Protein AF-A0A9E4BLA2-F1 (afdb_monomer_lite)

pLDDT: mean 91.63, std 10.59, range [33.78, 98.0]

Foldseek 3Di:
DPPDPPPLAAAAQLLLLQFVLQLDPVSQVVLCVLLVHDDDDPPNGAAPVNRVVSLVVLCVPPNDVSSNSSRVSSNVNSNVSSVPPPDDADLQAPVPDDAPDQDDDKDLVSLQCRLVSRVVRLVPDDPLVDPHCNSVNSCAVSVRDDHSLVSSLANFWNRWAQAPVRDITTRGDHVSRPGDPVSVRRVVVRVVVVVVVVD

Sequence (199 aa):
GLIAREKVHPMHDALFGLAYMSMTDEGLQEIASIVGDEVERKGLFVDKHQLMGWMADAMARDGAKAALDLSARLWDRGFDAARKTGASMNAFIGSSLDWPDPPEGDDPDVWRDYPDEVSAVLAQFRGYDDDDLGIPALLVECGARANWQQVRLYVAPQGVTRNDQGGFTPLKHGFREGLTPEELFARAIGARWGLANAL

Structure (mmCIF, N/CA/C/O backbone):
data_AF-A0A9E4BLA2-F1
#
_entry.id   AF-A0A9E4BLA2-F1
#
loop_
_atom_site.group_PDB
_atom_site.id
_atom_site.type_symbol
_atom_site.label_atom_id
_atom_site.label_alt_id
_atom_site.label_comp_id
_atom_site.label_asym_id
_atom_site.label_entity_id
_atom_site.label_seq_id
_atom_site.pdbx_PDB_ins_code
_atom_site.Cartn_x
_atom_site.Cartn_y
_atom_site.Cartn_z
_atom_site.occupancy
_atom_site.B_iso_or_equiv
_atom_site.auth_seq_id
_atom_site.auth_comp_id
_atom_site.auth_asym_id
_atom_site.auth_atom_id
_atom_site.pdbx_PDB_model_num
ATOM 1 N N . GLY A 1 1 ? -30.100 10.342 -6.548 1.00 35.53 1 GLY A N 1
ATOM 2 C CA . GLY A 1 1 ? -29.302 10.958 -5.475 1.00 35.53 1 GLY A CA 1
ATOM 3 C C . GLY A 1 1 ? -28.183 10.012 -5.129 1.00 35.53 1 GLY A C 1
ATOM 4 O O . GLY A 1 1 ? -28.440 9.015 -4.478 1.00 35.53 1 GLY A O 1
ATOM 5 N N . LEU A 1 2 ? -26.994 10.253 -5.677 1.00 36.09 2 LEU A N 1
ATOM 6 C CA . LEU A 1 2 ? -25.842 9.349 -5.579 1.00 36.09 2 LEU A CA 1
ATOM 7 C C . LEU A 1 2 ? -24.548 10.167 -5.440 1.00 36.09 2 LEU A C 1
ATOM 9 O O . LEU A 1 2 ? -23.521 9.849 -6.026 1.00 36.09 2 LEU A O 1
ATOM 13 N N . ILE A 1 3 ? -24.638 11.290 -4.730 1.00 33.78 3 ILE A N 1
ATOM 14 C CA . ILE A 1 3 ? -23.521 12.199 -4.491 1.00 33.78 3 ILE A CA 1
ATOM 15 C C . ILE A 1 3 ? -23.132 11.981 -3.028 1.00 33.78 3 ILE A C 1
ATOM 17 O O . ILE A 1 3 ? -23.950 12.208 -2.144 1.00 33.78 3 ILE A O 1
ATOM 21 N N . ALA A 1 4 ? -21.914 11.471 -2.826 1.00 39.28 4 ALA A N 1
ATOM 22 C CA . ALA A 1 4 ? -21.255 11.199 -1.547 1.00 39.28 4 ALA A CA 1
ATOM 23 C C . ALA A 1 4 ? -21.838 10.056 -0.682 1.00 39.28 4 ALA A C 1
ATOM 25 O O . ALA A 1 4 ? -22.373 10.269 0.401 1.00 39.28 4 ALA A O 1
ATOM 26 N N . ARG A 1 5 ? -21.557 8.798 -1.062 1.00 41.75 5 ARG A N 1
ATOM 27 C CA . ARG A 1 5 ? -21.058 7.850 -0.046 1.00 41.75 5 ARG A CA 1
ATOM 28 C C . ARG A 1 5 ? -19.665 8.346 0.346 1.00 41.75 5 ARG A C 1
ATOM 30 O O . ARG A 1 5 ? -18.666 7.868 -0.187 1.00 41.75 5 ARG A O 1
ATOM 37 N N . GLU A 1 6 ? -19.607 9.399 1.158 1.00 48.94 6 GLU A N 1
ATOM 38 C CA . GLU A 1 6 ? -18.364 9.801 1.809 1.00 48.94 6 GLU A CA 1
ATOM 39 C C . GLU A 1 6 ? -17.795 8.558 2.490 1.00 48.94 6 GLU A C 1
ATOM 41 O O . GLU A 1 6 ? -18.526 7.779 3.103 1.00 48.94 6 GLU A O 1
ATOM 46 N N . LYS A 1 7 ? -16.506 8.296 2.283 1.00 58.06 7 LYS A N 1
ATOM 47 C CA . LYS A 1 7 ? -15.830 7.157 2.899 1.00 58.06 7 LYS A CA 1
ATOM 48 C C . LYS A 1 7 ? -15.704 7.469 4.386 1.00 58.06 7 LYS A C 1
ATOM 50 O O . LYS A 1 7 ? -14.704 8.022 4.815 1.00 58.06 7 LYS A O 1
ATOM 55 N N . VAL A 1 8 ? -16.737 7.144 5.159 1.00 72.50 8 VAL A N 1
ATOM 56 C CA . VAL A 1 8 ? -16.797 7.372 6.611 1.00 72.50 8 VAL A CA 1
ATOM 57 C C . VAL A 1 8 ? -15.959 6.339 7.370 1.00 72.50 8 VAL A C 1
ATOM 59 O O . VAL A 1 8 ? -16.277 5.981 8.492 1.00 72.50 8 VAL A O 1
ATOM 62 N N . HIS A 1 9 ? -14.915 5.782 6.770 1.00 81.25 9 HIS A N 1
ATOM 63 C CA . HIS A 1 9 ? -14.048 4.809 7.422 1.00 81.25 9 HIS A CA 1
ATOM 64 C C . HIS A 1 9 ? -12.618 5.358 7.448 1.00 81.25 9 HIS A C 1
ATOM 66 O O . HIS A 1 9 ? -12.258 6.103 6.533 1.00 81.25 9 HIS A O 1
ATOM 72 N N . PRO A 1 10 ? -11.791 4.987 8.441 1.00 89.88 10 PRO A N 1
ATOM 73 C CA . PRO A 1 10 ? -10.373 5.324 8.442 1.00 89.88 10 PRO A CA 1
ATOM 74 C C . PRO A 1 10 ? -9.682 4.999 7.113 1.00 89.88 10 PRO A C 1
ATOM 76 O O . PRO A 1 10 ? -9.920 3.958 6.493 1.00 89.88 10 PRO A O 1
ATOM 79 N N . MET A 1 11 ? -8.852 5.933 6.658 1.00 91.88 11 MET A N 1
ATOM 80 C CA . MET A 1 11 ? -8.149 5.900 5.375 1.00 91.88 11 MET A CA 1
ATOM 81 C C . MET A 1 11 ? -6.678 6.262 5.580 1.00 91.88 11 MET A C 1
ATOM 83 O O . MET A 1 11 ? -6.324 6.889 6.579 1.00 91.88 11 MET A O 1
ATOM 87 N N . HIS A 1 12 ? -5.841 5.923 4.596 1.00 94.06 12 HIS A N 1
ATOM 88 C CA . HIS A 1 12 ? -4.431 6.325 4.548 1.00 94.06 12 HIS A CA 1
ATOM 89 C C . HIS A 1 12 ? -3.700 5.984 5.855 1.00 94.06 12 HIS A C 1
ATOM 91 O O . HIS A 1 12 ? -3.780 4.842 6.298 1.00 94.06 12 HIS A O 1
ATOM 97 N N . ASP A 1 13 ? -3.029 6.952 6.476 1.00 95.50 13 ASP A N 1
ATOM 98 C CA . ASP A 1 13 ? -2.213 6.768 7.676 1.00 95.50 13 ASP A CA 1
ATOM 99 C C . ASP A 1 13 ? -2.998 6.143 8.833 1.00 95.50 13 ASP A C 1
ATOM 101 O O . ASP A 1 13 ? -2.463 5.298 9.542 1.00 95.50 13 ASP A O 1
ATOM 105 N N . ALA A 1 14 ? -4.278 6.489 9.006 1.00 97.00 14 ALA A N 1
ATOM 106 C CA . ALA A 1 14 ? -5.088 5.893 10.063 1.00 97.00 14 ALA A CA 1
ATOM 107 C C . ALA A 1 14 ? -5.318 4.393 9.822 1.00 97.00 14 ALA A C 1
ATOM 109 O O . ALA A 1 14 ? -5.141 3.584 10.729 1.00 97.00 14 ALA A O 1
ATOM 110 N N . LEU A 1 15 ? -5.649 4.009 8.586 1.00 97.56 15 LEU A N 1
ATOM 111 C CA . LEU A 1 15 ? -5.784 2.601 8.208 1.00 97.56 15 LEU A CA 1
ATOM 112 C C . LEU A 1 15 ? -4.441 1.863 8.302 1.00 97.56 15 LEU A C 1
ATOM 114 O O . LEU A 1 15 ? -4.395 0.765 8.845 1.00 97.56 15 LEU A O 1
ATOM 118 N N . PHE A 1 16 ? -3.351 2.480 7.845 1.00 97.75 16 PHE A N 1
ATOM 119 C CA . PHE A 1 16 ? -2.005 1.926 7.979 1.00 97.75 16 PHE A CA 1
ATOM 120 C C . PHE A 1 16 ? -1.641 1.667 9.445 1.00 97.75 16 PHE A C 1
ATOM 122 O O . PHE A 1 16 ? -1.182 0.580 9.775 1.00 97.75 16 PHE A O 1
ATOM 129 N N . GLY A 1 17 ? -1.879 2.629 10.338 1.00 97.81 17 GLY A N 1
ATOM 130 C CA . GLY A 1 17 ? -1.564 2.467 11.754 1.00 97.81 17 GLY A CA 1
ATOM 131 C C . GLY A 1 17 ? -2.393 1.376 12.429 1.00 97.81 17 GLY A C 1
ATOM 132 O O . GLY A 1 17 ? -1.844 0.624 13.232 1.00 97.81 17 GLY A O 1
ATOM 133 N N . LEU A 1 18 ? -3.678 1.244 12.069 1.00 98.00 18 LEU A N 1
ATOM 134 C CA . LEU A 1 18 ? -4.529 0.134 12.519 1.00 98.00 18 LEU A CA 1
ATOM 135 C C . LEU A 1 18 ? -4.007 -1.213 12.006 1.00 98.00 18 LEU A C 1
ATOM 137 O O . LEU A 1 18 ? -3.887 -2.155 12.786 1.00 98.00 18 LEU A O 1
ATOM 141 N N . ALA A 1 19 ? -3.648 -1.298 10.723 1.00 97.44 19 ALA A N 1
ATOM 142 C CA . ALA A 1 19 ? -3.080 -2.508 10.141 1.00 97.44 19 ALA A CA 1
ATOM 143 C C . ALA A 1 19 ? -1.769 -2.888 10.845 1.00 97.44 19 ALA A C 1
ATOM 145 O O . ALA A 1 19 ? -1.635 -4.009 11.329 1.00 97.44 19 ALA A O 1
ATOM 146 N N . TYR A 1 20 ? -0.856 -1.928 11.007 1.00 96.94 20 TYR A N 1
ATOM 147 C CA . TYR A 1 20 ? 0.441 -2.134 11.644 1.00 96.94 20 TYR A CA 1
ATOM 148 C C . TYR A 1 20 ? 0.306 -2.643 13.083 1.00 96.94 20 TYR A C 1
ATOM 150 O O . TYR A 1 20 ? 0.907 -3.650 13.443 1.00 96.94 20 TYR A O 1
ATOM 158 N N . MET A 1 21 ? -0.519 -1.993 13.914 1.00 96.50 21 MET A N 1
ATOM 159 C CA . MET A 1 21 ? -0.700 -2.446 15.298 1.00 96.50 21 MET A CA 1
ATOM 160 C C . MET A 1 21 ? -1.408 -3.804 15.379 1.00 96.50 21 MET A C 1
ATOM 162 O O . MET A 1 21 ? -1.095 -4.599 16.255 1.00 96.50 21 MET A O 1
ATOM 166 N N . SER A 1 22 ? -2.321 -4.108 14.451 1.00 97.25 22 SER A N 1
ATOM 167 C CA . SER A 1 22 ? -3.047 -5.385 14.433 1.00 97.25 22 SER A CA 1
ATOM 168 C C . SER A 1 22 ? -2.196 -6.605 14.055 1.00 97.25 22 SER A C 1
ATOM 170 O O . SER A 1 22 ? -2.690 -7.733 14.107 1.00 97.25 22 SER A O 1
ATOM 172 N N . MET A 1 23 ? -0.929 -6.398 13.675 1.00 95.31 23 MET A N 1
ATOM 173 C CA . MET A 1 23 ? 0.020 -7.493 13.470 1.00 95.31 23 MET A CA 1
ATOM 174 C C . MET A 1 23 ? 0.371 -8.196 14.790 1.00 95.31 23 MET A C 1
ATOM 176 O O . MET A 1 23 ? 0.731 -9.372 14.769 1.00 95.31 23 MET A O 1
ATOM 180 N N . THR A 1 24 ? 0.207 -7.524 15.938 1.00 95.25 24 THR A N 1
ATOM 181 C CA . THR A 1 24 ? 0.351 -8.137 17.268 1.00 95.25 24 THR A CA 1
ATOM 182 C C . THR A 1 24 ? -1.007 -8.395 17.916 1.00 95.25 24 THR A C 1
ATOM 184 O O . THR A 1 24 ? -1.997 -7.716 17.625 1.00 95.25 24 THR A O 1
ATOM 187 N N . ASP A 1 25 ? -1.058 -9.376 18.815 1.00 95.88 25 ASP A N 1
ATOM 188 C CA . ASP A 1 25 ? -2.291 -9.742 19.517 1.00 95.88 25 ASP A CA 1
ATOM 189 C C . ASP A 1 25 ? -2.762 -8.612 20.441 1.00 95.88 25 ASP A C 1
ATOM 191 O O . ASP A 1 25 ? -3.958 -8.337 20.528 1.00 95.88 25 ASP A O 1
ATOM 195 N N . GLU A 1 26 ? -1.831 -7.889 21.069 1.00 96.81 26 GLU A N 1
ATOM 196 C CA . GLU A 1 26 ? -2.140 -6.745 21.927 1.00 96.81 26 GLU A CA 1
ATOM 197 C C . GLU A 1 26 ? -2.782 -5.605 21.132 1.00 96.81 26 GLU A C 1
ATOM 199 O O . GLU A 1 26 ? -3.785 -5.031 21.562 1.00 96.81 26 GLU A O 1
ATOM 204 N N . GLY A 1 27 ? -2.237 -5.281 19.953 1.00 97.06 27 GLY A N 1
ATOM 205 C CA . GLY A 1 27 ? -2.812 -4.247 19.099 1.00 97.06 27 GLY A CA 1
ATOM 206 C C . GLY A 1 27 ? -4.160 -4.666 18.513 1.00 97.06 27 GLY A C 1
ATOM 207 O O . GLY A 1 27 ? -5.072 -3.841 18.426 1.00 97.06 27 GLY A O 1
ATOM 208 N N . LEU A 1 28 ? -4.339 -5.948 18.183 1.00 97.00 28 LEU A N 1
ATOM 209 C CA . LEU A 1 28 ? -5.634 -6.481 17.759 1.00 97.00 28 LEU A CA 1
ATOM 210 C C . LEU A 1 28 ? -6.683 -6.375 18.879 1.00 97.00 28 LEU A C 1
ATOM 212 O O . LEU A 1 28 ? -7.808 -5.940 18.630 1.00 97.00 28 LEU A O 1
ATOM 216 N N . GLN A 1 29 ? -6.308 -6.705 20.116 1.00 97.19 29 GLN A N 1
ATOM 217 C CA . GLN A 1 29 ? -7.194 -6.616 21.277 1.00 97.19 29 GLN A CA 1
ATOM 218 C C . GLN A 1 29 ? -7.568 -5.164 21.607 1.00 97.19 29 GLN A C 1
ATOM 220 O O . GLN A 1 29 ? -8.709 -4.875 21.977 1.00 97.19 29 GLN A O 1
ATOM 225 N N . GLU A 1 30 ? -6.642 -4.225 21.417 1.00 97.94 30 GLU A N 1
ATOM 226 C CA . GLU A 1 30 ? -6.939 -2.801 21.541 1.00 97.94 30 GLU A CA 1
ATOM 227 C C . GLU A 1 30 ? -7.958 -2.341 20.485 1.00 97.94 30 GLU A C 1
ATOM 229 O O . GLU A 1 30 ? -8.922 -1.652 20.825 1.00 97.94 30 GLU A O 1
ATOM 234 N N . ILE A 1 31 ? -7.816 -2.775 19.227 1.00 97.94 31 ILE A N 1
ATOM 235 C CA . ILE A 1 31 ? -8.806 -2.497 18.174 1.00 97.94 31 ILE A CA 1
ATOM 236 C C . ILE A 1 31 ? -10.170 -3.095 18.540 1.00 97.94 31 ILE A C 1
ATOM 238 O O . ILE A 1 31 ? -11.177 -2.392 18.439 1.00 97.94 31 ILE A O 1
ATOM 242 N N . ALA A 1 32 ? -10.207 -4.339 19.028 1.00 97.38 32 ALA A N 1
ATOM 243 C CA . ALA A 1 32 ? -11.434 -4.992 19.490 1.00 97.38 32 ALA A CA 1
ATOM 244 C C . ALA A 1 32 ? -12.161 -4.157 20.557 1.00 97.38 32 ALA A C 1
ATOM 246 O O . ALA A 1 32 ? -13.369 -3.941 20.474 1.00 97.38 32 ALA A O 1
ATOM 247 N N . SER A 1 33 ? -11.415 -3.586 21.511 1.00 97.81 33 SER A N 1
ATOM 248 C 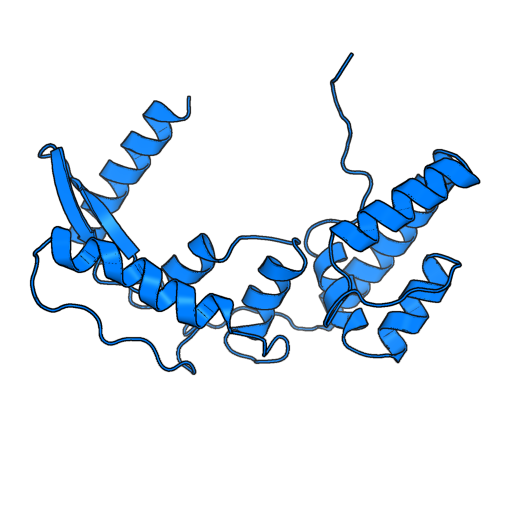CA . SER A 1 33 ? -11.984 -2.722 22.553 1.00 97.81 33 SER A CA 1
ATOM 249 C C . SER A 1 33 ? -12.635 -1.444 22.000 1.00 97.81 33 SER A C 1
ATOM 251 O O . SER A 1 33 ? -13.641 -0.977 22.537 1.00 97.81 33 SER A O 1
ATOM 253 N N . ILE A 1 34 ? -12.105 -0.889 20.904 1.00 97.50 34 ILE A N 1
ATOM 254 C CA . ILE A 1 34 ? -12.662 0.302 20.247 1.00 97.50 34 ILE A CA 1
ATOM 255 C C . ILE A 1 34 ? -13.920 -0.063 19.457 1.00 97.50 34 ILE A C 1
ATOM 257 O O . ILE A 1 34 ? -14.929 0.648 19.547 1.00 97.50 34 ILE A O 1
ATOM 261 N N . VAL A 1 35 ? -13.858 -1.169 18.709 1.00 96.19 35 VAL A N 1
ATOM 262 C CA . VAL A 1 35 ? -14.989 -1.730 17.954 1.00 96.19 35 VAL A CA 1
ATOM 263 C C . VAL A 1 35 ? -16.138 -2.100 18.894 1.00 96.19 35 VAL A C 1
ATOM 265 O O . VAL A 1 35 ? -17.297 -1.863 18.553 1.00 96.19 35 VAL A O 1
ATOM 268 N N . GLY A 1 36 ? -15.817 -2.568 20.102 1.00 93.69 36 GLY A N 1
ATOM 269 C CA . GLY A 1 36 ? -16.791 -3.016 21.094 1.00 93.69 36 GLY A CA 1
ATOM 270 C C . GLY A 1 36 ? -17.349 -4.406 20.789 1.00 93.69 36 GLY A C 1
ATOM 271 O O . GLY A 1 36 ? -18.460 -4.709 21.212 1.00 93.69 36 GLY A O 1
ATOM 272 N N . ASP A 1 37 ? -16.601 -5.213 20.035 1.00 89.69 37 ASP A N 1
ATOM 273 C CA . ASP A 1 37 ? -16.963 -6.569 19.619 1.00 89.69 37 ASP A CA 1
ATOM 274 C C . ASP A 1 37 ? -15.695 -7.425 19.466 1.00 89.69 37 ASP A C 1
ATOM 276 O O . ASP A 1 37 ? -14.576 -6.899 19.469 1.00 89.69 37 ASP A O 1
ATOM 280 N N . GLU A 1 38 ? -15.861 -8.738 19.325 1.00 88.25 38 GLU A N 1
ATOM 281 C CA . GLU A 1 38 ? -14.755 -9.629 18.988 1.00 88.25 38 GLU A CA 1
ATOM 282 C C . GLU A 1 38 ? -14.209 -9.299 17.595 1.00 88.25 38 GLU A C 1
ATOM 284 O O . GLU A 1 38 ? -14.937 -9.166 16.608 1.00 88.25 38 GLU A O 1
ATOM 289 N N . VAL A 1 39 ? -12.886 -9.156 17.518 1.00 91.75 39 VAL A N 1
ATOM 290 C CA . VAL A 1 39 ? -12.178 -8.848 16.280 1.00 91.75 39 VAL A CA 1
ATOM 291 C C . VAL A 1 39 ? -11.163 -9.943 16.003 1.00 91.75 39 VAL A C 1
ATOM 293 O O . VAL A 1 39 ? -10.217 -10.144 16.760 1.00 91.75 39 VAL A O 1
ATOM 296 N N . GLU A 1 40 ? -11.330 -10.600 14.861 1.00 89.81 40 GLU A N 1
ATOM 297 C CA . GLU A 1 40 ? -10.357 -11.533 14.303 1.00 89.81 40 GLU A CA 1
ATOM 298 C C . GLU A 1 40 ? -9.717 -10.935 13.046 1.00 89.81 40 GLU A C 1
ATOM 300 O O . GLU A 1 40 ? -10.390 -10.306 12.223 1.00 89.81 40 GLU A O 1
ATOM 305 N N . ARG A 1 41 ? -8.412 -11.144 12.858 1.00 87.06 41 ARG A N 1
ATOM 306 C CA . ARG A 1 41 ? -7.715 -10.805 11.606 1.00 87.06 41 ARG A CA 1
ATOM 307 C C . ARG A 1 41 ? -8.053 -11.825 10.518 1.00 87.06 41 ARG A C 1
ATOM 309 O O . ARG A 1 41 ? -7.906 -13.028 10.719 1.00 87.06 41 ARG A O 1
ATOM 316 N N . LYS A 1 42 ? -8.455 -11.355 9.335 1.00 83.69 42 LYS A N 1
ATOM 317 C CA . LYS A 1 42 ? -8.647 -12.191 8.139 1.00 83.69 42 LYS A CA 1
ATOM 318 C C . LYS A 1 42 ? -7.348 -12.235 7.335 1.00 83.69 42 LYS A C 1
ATOM 320 O O . LYS A 1 42 ? -7.296 -11.799 6.192 1.00 83.69 42 LYS A O 1
ATOM 325 N N . GLY A 1 43 ? -6.283 -12.719 7.968 1.00 87.56 43 GLY A N 1
ATOM 326 C CA . GLY A 1 43 ? -4.926 -12.690 7.429 1.00 87.56 43 GLY A CA 1
ATOM 327 C C . GLY A 1 43 ? -3.918 -12.309 8.506 1.00 87.56 43 GLY A C 1
ATOM 328 O O . GLY A 1 43 ? -4.045 -12.729 9.653 1.00 87.56 43 GLY A O 1
ATOM 329 N N . LEU A 1 44 ? -2.917 -11.515 8.130 1.00 92.06 44 LEU A N 1
ATOM 330 C CA . LEU A 1 44 ? -1.828 -11.112 9.026 1.00 92.06 44 LEU A CA 1
ATOM 331 C C . LEU A 1 44 ? -2.122 -9.810 9.787 1.00 92.06 44 LEU A C 1
ATOM 333 O O . LEU A 1 44 ? -1.553 -9.580 10.848 1.00 92.06 44 LEU A O 1
ATOM 337 N N . PHE A 1 45 ? -3.046 -8.995 9.282 1.00 96.06 45 PHE A N 1
ATOM 338 C CA . PHE A 1 45 ? -3.469 -7.723 9.866 1.00 96.06 45 PHE A CA 1
ATOM 339 C C . PHE A 1 45 ? -4.910 -7.402 9.457 1.00 96.06 45 PHE A C 1
ATOM 341 O O . PHE A 1 45 ? -5.494 -8.050 8.588 1.00 96.06 45 PHE A O 1
ATOM 348 N N . VAL A 1 46 ? -5.473 -6.377 10.087 1.00 96.25 46 VAL A N 1
ATOM 349 C CA . VAL A 1 46 ? -6.749 -5.760 9.732 1.00 96.25 46 VAL A CA 1
ATOM 350 C C . VAL A 1 46 ? -6.587 -4.949 8.450 1.00 96.25 46 VAL A C 1
ATOM 352 O O . VAL A 1 46 ? -5.710 -4.091 8.351 1.00 96.25 46 VAL A O 1
ATOM 355 N N . ASP A 1 47 ? -7.472 -5.183 7.485 1.00 95.94 47 ASP A N 1
ATOM 356 C CA . ASP A 1 47 ? -7.502 -4.460 6.219 1.00 95.94 47 ASP A CA 1
ATOM 357 C C . ASP A 1 47 ? -8.697 -3.493 6.118 1.00 95.94 47 ASP A C 1
ATOM 359 O O . ASP A 1 47 ? -9.586 -3.410 6.976 1.00 95.94 47 ASP A O 1
ATOM 363 N N . LYS A 1 48 ? -8.739 -2.753 5.009 1.00 95.31 48 LYS A N 1
ATOM 364 C CA . LYS A 1 48 ? -9.847 -1.855 4.686 1.00 95.31 48 LYS A CA 1
ATOM 365 C C . LYS A 1 48 ? -11.213 -2.554 4.671 1.00 95.31 48 LYS A C 1
ATOM 367 O O . LYS A 1 48 ? -12.212 -1.922 5.011 1.00 95.31 48 LYS A O 1
ATOM 372 N N . HIS A 1 49 ? -11.299 -3.812 4.238 1.00 94.06 49 HIS A N 1
ATOM 373 C CA . HIS A 1 49 ? -12.576 -4.520 4.124 1.00 94.06 49 HIS A CA 1
ATOM 374 C C . HIS A 1 49 ? -13.146 -4.867 5.492 1.00 94.06 49 HIS A C 1
ATOM 376 O O . HIS A 1 49 ? -14.336 -4.647 5.717 1.00 94.06 49 HIS A O 1
ATOM 382 N N . GLN A 1 50 ? -12.305 -5.340 6.412 1.00 94.81 50 GLN A N 1
ATOM 383 C CA . GLN A 1 50 ? -12.690 -5.575 7.800 1.00 94.81 50 GLN A CA 1
ATOM 384 C C . GLN A 1 50 ? -13.202 -4.295 8.456 1.00 94.81 50 GLN A C 1
ATOM 386 O O . GLN A 1 50 ? -14.287 -4.286 9.036 1.00 94.81 50 GLN A O 1
ATOM 391 N N . LEU A 1 51 ? -12.476 -3.194 8.269 1.00 94.50 51 LEU A N 1
ATOM 392 C CA . LEU A 1 51 ? -12.853 -1.890 8.797 1.00 94.50 51 LEU A CA 1
ATOM 393 C C . LEU A 1 51 ? -14.210 -1.405 8.261 1.00 94.50 51 LEU A C 1
ATOM 395 O O . LEU A 1 51 ? -15.052 -0.935 9.025 1.00 94.50 51 LEU A O 1
ATOM 399 N N . MET A 1 52 ? -14.449 -1.542 6.953 1.00 93.75 52 MET A N 1
ATOM 400 C CA . MET A 1 52 ? -15.752 -1.229 6.355 1.00 93.75 52 MET A CA 1
ATOM 401 C C . MET A 1 52 ? -16.867 -2.134 6.895 1.00 93.75 52 MET A C 1
ATOM 403 O O . MET A 1 52 ? -17.984 -1.652 7.077 1.00 93.75 52 MET A O 1
ATOM 407 N N . GLY A 1 53 ? -16.565 -3.408 7.162 1.00 93.50 53 GLY A N 1
ATOM 408 C CA . GLY A 1 53 ? -17.482 -4.357 7.794 1.00 93.50 53 GLY A CA 1
ATOM 409 C C . GLY A 1 53 ? -17.946 -3.863 9.159 1.00 93.50 53 GLY A C 1
ATOM 410 O O . GLY A 1 53 ? -19.138 -3.659 9.353 1.00 93.50 53 GLY A O 1
ATOM 411 N N . TRP A 1 54 ? -17.012 -3.517 10.049 1.00 94.38 54 TRP A N 1
ATOM 412 C CA . TRP A 1 54 ? -17.357 -3.002 11.379 1.00 94.38 54 TRP A CA 1
ATOM 413 C C . TRP A 1 54 ? -18.191 -1.718 11.324 1.00 94.38 54 TRP A C 1
ATOM 415 O O . TRP A 1 54 ? -19.088 -1.528 12.144 1.00 94.38 54 TRP A O 1
ATOM 425 N N . MET A 1 55 ? -17.928 -0.828 10.355 1.00 92.44 55 MET A N 1
ATOM 426 C CA . MET A 1 55 ? -18.727 0.396 10.209 1.00 92.44 55 MET A CA 1
ATOM 427 C C . MET A 1 55 ? -20.143 0.077 9.725 1.00 92.44 55 MET A C 1
ATOM 429 O O . MET A 1 55 ? -21.103 0.712 10.165 1.00 92.44 55 MET A O 1
ATOM 433 N N . ALA A 1 56 ? -20.281 -0.893 8.818 1.00 92.75 56 ALA A N 1
ATOM 434 C CA . ALA A 1 56 ? -21.576 -1.358 8.339 1.00 92.75 56 ALA A CA 1
ATOM 435 C C . ALA A 1 56 ? -22.377 -2.033 9.463 1.00 92.75 56 ALA A C 1
ATOM 437 O O . ALA A 1 56 ? -23.566 -1.748 9.604 1.00 92.75 56 ALA A O 1
ATOM 438 N N . ASP A 1 57 ? -21.721 -2.837 10.299 1.00 93.75 57 ASP A N 1
ATOM 439 C CA . ASP A 1 57 ? -22.345 -3.511 11.438 1.00 93.75 57 ASP A CA 1
ATOM 440 C C . ASP A 1 57 ? -22.809 -2.501 12.497 1.00 93.75 57 ASP A C 1
ATOM 442 O O . ASP A 1 57 ? -23.961 -2.542 12.930 1.00 93.75 57 ASP A O 1
ATOM 446 N N . ALA A 1 58 ? -21.968 -1.521 12.847 1.00 93.69 58 ALA A N 1
ATOM 447 C CA . ALA A 1 58 ? -22.348 -0.435 13.751 1.00 93.69 58 ALA A CA 1
ATOM 448 C C . ALA A 1 58 ? -23.511 0.406 13.192 1.00 93.69 58 ALA A C 1
ATOM 450 O O . ALA A 1 58 ? -24.440 0.746 13.923 1.00 93.69 58 ALA A O 1
ATOM 451 N N . MET A 1 59 ? -23.502 0.703 11.886 1.00 93.75 59 MET A N 1
ATOM 452 C CA . MET A 1 59 ? -24.598 1.410 11.214 1.00 93.75 59 MET A CA 1
ATOM 453 C C . MET A 1 59 ? -25.903 0.608 11.273 1.00 93.75 59 MET A C 1
ATOM 455 O O . MET A 1 59 ? -26.960 1.184 11.528 1.00 93.75 59 MET A O 1
ATOM 459 N N . ALA A 1 60 ? -25.844 -0.702 11.029 1.00 93.62 60 ALA A N 1
ATOM 460 C CA . ALA A 1 60 ? -27.018 -1.569 11.014 1.00 93.62 60 ALA A CA 1
ATOM 461 C C . ALA A 1 60 ? -27.611 -1.778 12.414 1.00 93.62 60 ALA A C 1
ATOM 463 O O . ALA A 1 60 ? -28.832 -1.813 12.561 1.00 93.62 60 ALA A O 1
ATOM 464 N N . ARG A 1 61 ? -26.754 -1.907 13.431 1.00 94.12 61 ARG A N 1
ATOM 465 C CA . ARG A 1 61 ? -27.154 -2.191 14.81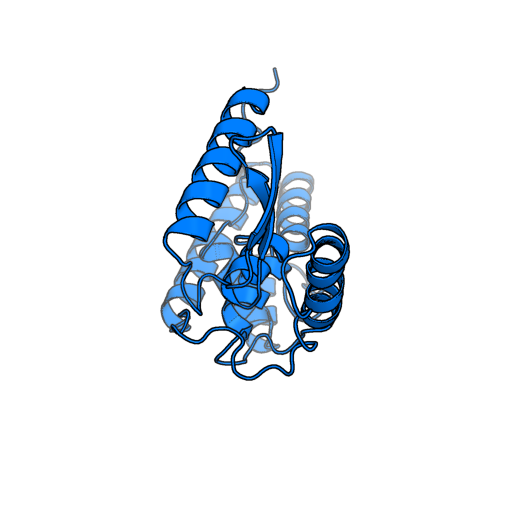3 1.00 94.12 61 ARG A CA 1
ATOM 466 C C . ARG A 1 61 ? -27.593 -0.938 15.571 1.00 94.12 61 ARG A C 1
ATOM 468 O O . ARG A 1 61 ? -28.644 -0.948 16.203 1.00 94.12 61 ARG A O 1
ATOM 475 N N . ASP A 1 62 ? -26.811 0.136 15.470 1.00 94.88 62 ASP A N 1
ATOM 476 C CA . ASP A 1 62 ? -26.899 1.305 16.359 1.00 94.88 62 ASP A CA 1
ATOM 477 C C . ASP A 1 62 ? -27.129 2.631 15.599 1.00 94.88 62 ASP A C 1
ATOM 479 O O . ASP A 1 62 ? -27.300 3.697 16.198 1.00 94.88 62 ASP A O 1
ATOM 483 N N . GLY A 1 63 ? -27.163 2.584 14.264 1.00 93.62 63 GLY A N 1
ATOM 484 C CA . GLY A 1 63 ? -27.441 3.727 13.399 1.00 93.62 63 GLY A CA 1
ATOM 485 C C . GLY A 1 63 ? -26.223 4.597 13.068 1.00 93.62 63 GLY A C 1
ATOM 486 O O . GLY A 1 63 ? -25.093 4.378 13.505 1.00 93.62 63 GLY A O 1
ATOM 487 N N . ALA A 1 64 ? -26.466 5.638 12.267 1.00 93.12 64 ALA A N 1
ATOM 488 C CA . ALA A 1 64 ? -25.409 6.443 11.646 1.00 93.12 64 ALA A CA 1
ATOM 489 C C . ALA A 1 64 ? -24.468 7.131 12.640 1.00 93.12 64 ALA A C 1
ATOM 491 O O . ALA A 1 64 ? -23.267 7.206 12.389 1.00 93.12 64 ALA A O 1
ATOM 492 N N . LYS A 1 65 ? -24.996 7.616 13.771 1.00 93.75 65 LYS A N 1
ATOM 493 C CA . LYS A 1 65 ? -24.181 8.280 14.794 1.00 93.75 65 LYS A CA 1
ATOM 494 C C . LYS A 1 65 ? -23.154 7.320 15.397 1.00 93.75 65 LYS A C 1
ATOM 496 O O . LYS A 1 65 ? -21.992 7.681 15.502 1.00 93.75 65 LYS A O 1
ATOM 501 N N . ALA A 1 66 ? -23.560 6.095 15.727 1.00 93.25 66 ALA A N 1
ATOM 502 C CA . ALA A 1 66 ? -22.657 5.102 16.297 1.00 93.25 66 ALA A CA 1
ATOM 503 C C . ALA A 1 66 ? -21.553 4.694 15.311 1.00 93.25 66 ALA A C 1
ATOM 505 O O . ALA A 1 66 ? -20.392 4.590 15.699 1.00 93.25 66 ALA A O 1
ATOM 506 N N . ALA A 1 67 ? -21.890 4.533 14.026 1.00 93.81 67 ALA A N 1
ATOM 507 C CA . ALA A 1 67 ? -20.900 4.266 12.982 1.00 93.81 67 ALA A CA 1
ATOM 508 C C . ALA A 1 67 ? -19.894 5.422 12.819 1.00 93.81 67 ALA A C 1
ATOM 510 O O . ALA A 1 67 ? -18.695 5.182 12.686 1.00 93.81 67 ALA A O 1
ATOM 511 N N . LEU A 1 68 ? -20.363 6.674 12.874 1.00 94.50 68 LEU A N 1
ATOM 512 C CA . LEU A 1 68 ? -19.511 7.869 12.838 1.00 94.50 68 LEU A CA 1
ATOM 513 C C . LEU A 1 68 ? -18.592 7.960 14.064 1.00 94.50 68 LEU A C 1
ATOM 515 O O . LEU A 1 68 ? -17.391 8.168 13.911 1.00 94.50 68 LEU A O 1
ATOM 519 N N . ASP A 1 69 ? -19.136 7.758 15.265 1.00 95.44 69 ASP A N 1
ATOM 520 C CA . ASP A 1 69 ? -18.379 7.799 16.521 1.00 95.44 69 ASP A CA 1
ATOM 521 C C . ASP A 1 69 ? -17.334 6.668 16.578 1.00 95.44 69 ASP A C 1
ATOM 523 O O . ASP A 1 69 ? -16.218 6.850 17.067 1.00 95.44 69 ASP A O 1
ATOM 527 N N . LEU A 1 70 ? -17.662 5.481 16.057 1.00 96.12 70 LEU A N 1
ATOM 528 C CA . LEU A 1 70 ? -16.706 4.386 15.908 1.00 96.12 70 LEU A CA 1
ATOM 529 C C . LEU A 1 70 ? -15.597 4.734 14.907 1.00 96.12 70 LEU A C 1
ATOM 531 O O . LEU A 1 70 ? -14.419 4.555 15.217 1.00 96.12 70 LEU A O 1
ATOM 535 N N . SER A 1 71 ? -15.965 5.274 13.747 1.00 95.81 71 SER A N 1
ATOM 536 C CA . SER A 1 71 ? -15.007 5.709 12.733 1.00 95.81 71 SER A CA 1
ATOM 537 C C . SER A 1 71 ? -14.022 6.740 13.278 1.00 95.81 71 SER A C 1
ATOM 539 O O . SER A 1 71 ? -12.818 6.563 13.114 1.00 95.81 71 SER A O 1
ATOM 541 N N . ALA A 1 72 ? -14.506 7.757 13.998 1.00 95.94 72 ALA A N 1
ATOM 542 C CA . ALA A 1 72 ? -13.666 8.791 14.600 1.00 95.94 72 ALA A CA 1
ATOM 543 C C . ALA A 1 72 ? -12.648 8.204 15.591 1.00 95.94 72 ALA A C 1
ATOM 545 O O . ALA A 1 72 ? -11.458 8.495 15.501 1.00 95.94 72 ALA A O 1
ATOM 546 N N . ARG A 1 73 ? -13.085 7.302 16.482 1.00 97.62 73 ARG A N 1
ATOM 547 C CA . ARG A 1 73 ? -12.191 6.650 17.456 1.00 97.62 73 ARG A CA 1
ATOM 548 C C . ARG A 1 73 ? -11.106 5.811 16.782 1.00 97.62 73 ARG A C 1
ATOM 550 O O . ARG A 1 73 ? -9.946 5.866 17.186 1.00 97.62 73 ARG A O 1
ATOM 557 N N . LEU A 1 74 ? -11.467 5.046 15.751 1.00 97.56 74 LEU A N 1
ATOM 558 C CA . LEU A 1 74 ? -10.499 4.266 14.976 1.00 97.56 74 LEU A CA 1
ATOM 559 C C . LEU A 1 74 ? -9.564 5.167 14.165 1.00 97.56 74 LEU A C 1
ATOM 561 O O . LEU A 1 74 ? -8.388 4.841 14.014 1.00 97.56 74 LEU A O 1
ATOM 565 N N . TRP A 1 75 ? -10.060 6.303 13.675 1.00 97.12 75 TRP A N 1
ATOM 566 C CA . TRP A 1 75 ? -9.253 7.283 12.958 1.00 97.12 75 TRP A CA 1
ATOM 567 C C . TRP A 1 75 ? -8.165 7.861 13.858 1.00 97.12 75 TRP A C 1
ATOM 569 O O . TRP A 1 75 ? -6.984 7.783 13.515 1.00 97.12 75 TRP A O 1
ATOM 579 N N . ASP A 1 76 ? -8.554 8.384 15.020 1.00 97.69 76 ASP A N 1
ATOM 580 C CA . ASP A 1 76 ? -7.632 8.969 15.992 1.00 97.69 76 ASP A CA 1
ATOM 581 C C . ASP A 1 76 ? -6.603 7.933 16.443 1.00 97.69 76 ASP A C 1
ATOM 583 O O . ASP A 1 76 ? -5.393 8.176 16.384 1.00 97.69 76 ASP A O 1
ATOM 587 N N . ARG A 1 77 ? -7.066 6.729 16.807 1.00 97.94 77 ARG A N 1
ATOM 588 C CA . ARG A 1 77 ? -6.167 5.681 17.287 1.00 97.94 77 ARG A CA 1
ATOM 589 C C . ARG A 1 77 ? -5.208 5.186 16.211 1.00 97.94 77 ARG A C 1
ATOM 591 O O . ARG A 1 77 ? -4.029 4.970 16.507 1.00 97.94 77 ARG A O 1
ATOM 598 N N . GLY A 1 78 ? -5.703 4.991 14.992 1.00 98.00 78 GLY A N 1
ATOM 599 C CA . GLY A 1 78 ? -4.900 4.583 13.848 1.00 98.00 78 GLY A CA 1
ATOM 600 C C . GLY A 1 78 ? -3.834 5.616 13.516 1.00 98.00 78 GLY A C 1
ATOM 601 O O . GLY A 1 78 ? -2.667 5.279 13.344 1.00 98.00 78 GLY A O 1
ATOM 602 N N . PHE A 1 79 ? -4.201 6.896 13.510 1.00 96.88 79 PHE A N 1
ATOM 603 C CA . PHE A 1 79 ? -3.257 7.972 13.240 1.00 96.88 79 PHE A CA 1
ATOM 604 C C . PHE A 1 79 ? -2.184 8.079 14.337 1.00 96.88 79 PHE A C 1
ATOM 606 O O . PHE A 1 79 ? -0.996 8.218 14.038 1.00 96.88 79 PHE A O 1
ATOM 613 N N . ASP A 1 80 ? -2.566 7.925 15.608 1.00 97.75 80 ASP A N 1
ATOM 614 C CA . ASP A 1 80 ? -1.623 7.867 16.729 1.00 97.75 80 ASP A CA 1
ATOM 615 C C . ASP A 1 80 ? -0.682 6.654 16.662 1.00 97.75 80 ASP A C 1
ATOM 617 O O . ASP A 1 80 ? 0.493 6.784 17.015 1.00 97.75 80 ASP A O 1
ATOM 621 N N . ALA A 1 81 ? -1.164 5.487 16.209 1.00 97.56 81 ALA A N 1
ATOM 622 C CA . ALA A 1 81 ? -0.311 4.330 15.920 1.00 97.56 81 ALA A CA 1
ATOM 623 C C . ALA A 1 81 ? 0.688 4.665 14.813 1.00 97.56 81 ALA A C 1
ATOM 625 O O . ALA A 1 81 ? 1.890 4.513 15.019 1.00 97.56 81 ALA A O 1
ATOM 626 N N . ALA A 1 82 ? 0.199 5.164 13.674 1.00 96.94 82 ALA A N 1
ATOM 627 C CA . ALA A 1 82 ? 1.013 5.446 12.498 1.00 96.94 82 ALA A CA 1
ATOM 628 C C . ALA A 1 82 ? 2.191 6.370 12.826 1.00 96.94 82 ALA A C 1
ATOM 630 O O . ALA A 1 82 ? 3.328 6.055 12.479 1.00 96.94 82 ALA A O 1
ATOM 631 N N . ARG A 1 83 ? 1.961 7.448 13.591 1.00 95.62 83 ARG A N 1
ATOM 632 C CA . ARG A 1 83 ? 3.031 8.374 14.012 1.00 95.62 83 ARG A CA 1
ATOM 633 C C . ARG A 1 83 ? 4.155 7.705 14.812 1.00 95.62 83 ARG A C 1
ATOM 635 O O . ARG A 1 83 ? 5.283 8.184 14.775 1.00 95.62 83 ARG A O 1
ATOM 642 N N . LYS A 1 84 ? 3.856 6.639 15.559 1.00 94.81 84 LYS A N 1
ATOM 643 C CA . LYS A 1 84 ? 4.818 5.948 16.434 1.00 94.81 84 LYS A CA 1
ATOM 644 C C . LYS A 1 84 ? 5.621 4.865 15.714 1.00 94.81 84 LYS A C 1
ATOM 646 O O . LYS A 1 84 ? 6.607 4.401 16.270 1.00 94.81 84 LYS A O 1
ATOM 651 N N . THR A 1 85 ? 5.211 4.471 14.509 1.00 91.50 85 THR A N 1
ATOM 652 C CA . THR A 1 85 ? 5.861 3.384 13.758 1.00 91.50 85 THR A CA 1
ATOM 653 C C . THR A 1 85 ? 7.269 3.733 13.284 1.00 91.50 85 THR A C 1
ATOM 655 O O . THR A 1 85 ? 8.079 2.839 13.092 1.00 91.50 85 THR A O 1
ATOM 658 N N . GLY A 1 86 ? 7.562 5.020 13.053 1.00 89.12 86 GLY A N 1
ATOM 659 C CA . GLY A 1 86 ? 8.775 5.416 12.331 1.00 89.12 86 GLY A CA 1
ATOM 660 C C . GLY A 1 86 ? 8.779 4.968 10.863 1.00 89.12 86 GLY A C 1
ATOM 661 O O . GLY A 1 86 ? 9.828 5.022 10.225 1.00 89.12 86 GLY A O 1
ATOM 662 N N . ALA A 1 87 ? 7.624 4.541 10.333 1.00 90.81 87 ALA A N 1
ATOM 663 C CA . ALA A 1 87 ? 7.488 4.028 8.980 1.00 90.81 87 ALA A CA 1
ATOM 664 C C . ALA A 1 87 ? 8.024 5.027 7.952 1.00 90.81 87 ALA A C 1
ATOM 666 O O . ALA A 1 87 ? 7.662 6.207 7.935 1.00 90.81 87 ALA A O 1
ATOM 667 N N . SER A 1 88 ? 8.891 4.524 7.084 1.00 89.19 88 SER A N 1
ATOM 668 C CA . SER A 1 88 ? 9.573 5.286 6.049 1.00 89.19 88 SER A CA 1
ATOM 669 C C . SER A 1 88 ? 9.757 4.406 4.816 1.00 89.19 88 SER A C 1
ATOM 671 O O . SER A 1 88 ? 9.481 3.209 4.841 1.00 89.19 88 SER A O 1
ATOM 673 N N . MET A 1 89 ? 10.218 5.008 3.725 1.00 88.25 89 MET A N 1
ATOM 674 C CA . MET A 1 89 ? 10.678 4.283 2.546 1.00 88.25 89 MET A CA 1
ATOM 675 C C . MET A 1 89 ? 12.138 4.635 2.313 1.00 88.25 89 MET A C 1
ATOM 677 O O . MET A 1 89 ? 12.496 5.814 2.243 1.00 88.25 89 MET A O 1
ATOM 681 N N . ASN A 1 90 ? 12.979 3.614 2.202 1.00 89.25 90 ASN A N 1
ATOM 682 C CA . ASN A 1 90 ? 14.391 3.803 1.920 1.00 89.25 90 ASN A CA 1
ATOM 683 C C . ASN A 1 90 ? 14.618 4.035 0.405 1.00 89.25 90 ASN A C 1
ATOM 685 O O . ASN A 1 90 ? 13.787 3.680 -0.431 1.00 89.25 90 ASN A O 1
ATOM 689 N N . ALA A 1 91 ? 15.743 4.658 0.040 1.00 89.88 91 ALA A N 1
ATOM 690 C CA . ALA A 1 91 ? 16.061 4.987 -1.357 1.00 89.88 91 ALA A CA 1
ATOM 691 C C . ALA A 1 91 ? 16.411 3.761 -2.224 1.00 89.88 91 ALA A C 1
ATOM 693 O O . ALA A 1 91 ? 16.431 3.857 -3.449 1.00 89.88 91 ALA A O 1
ATOM 694 N N . PHE A 1 92 ? 16.682 2.620 -1.595 1.00 91.00 92 PHE A N 1
ATOM 695 C CA . PHE A 1 92 ? 17.103 1.365 -2.211 1.00 91.00 92 PHE A CA 1
ATOM 696 C C . PHE A 1 92 ? 16.018 0.284 -2.108 1.00 91.00 92 PHE A C 1
ATOM 698 O O . PHE A 1 92 ? 16.337 -0.900 -2.074 1.00 91.00 92 PHE A O 1
ATOM 705 N N . ILE A 1 93 ? 14.750 0.704 -2.083 1.00 93.12 93 ILE A N 1
ATOM 706 C CA . ILE A 1 93 ? 13.575 -0.162 -1.965 1.00 93.12 93 ILE A CA 1
ATOM 707 C C . ILE A 1 93 ? 13.659 -1.406 -2.868 1.00 93.12 93 ILE A C 1
ATOM 709 O O . ILE A 1 93 ? 13.897 -1.304 -4.074 1.00 93.12 93 ILE A O 1
ATOM 713 N N . GLY A 1 94 ? 13.440 -2.578 -2.282 1.00 92.44 94 GLY A N 1
ATOM 714 C CA . GLY A 1 94 ? 13.476 -3.876 -2.948 1.00 92.44 94 GLY A CA 1
ATOM 715 C C . GLY A 1 94 ? 14.879 -4.420 -3.222 1.00 92.44 94 GLY A C 1
ATOM 716 O O . GLY A 1 94 ? 14.995 -5.438 -3.894 1.00 92.44 94 GLY A O 1
ATOM 717 N N . SER A 1 95 ? 15.949 -3.775 -2.753 1.00 92.00 95 SER A N 1
ATOM 718 C CA . SER A 1 95 ? 17.329 -4.241 -2.982 1.00 92.00 95 SER A CA 1
ATOM 719 C C . SER A 1 95 ? 17.698 -5.520 -2.227 1.00 92.00 95 SER A C 1
ATOM 721 O O . SER A 1 95 ? 18.677 -6.170 -2.586 1.00 92.00 95 SER A O 1
ATOM 723 N N . SER A 1 96 ? 16.934 -5.878 -1.193 1.00 90.69 96 SER A N 1
ATOM 724 C CA . SER A 1 96 ? 17.112 -7.110 -0.414 1.00 90.69 96 SER A CA 1
ATOM 725 C C . SER A 1 96 ? 16.493 -8.350 -1.066 1.00 90.69 96 SER A C 1
ATOM 727 O O . SER A 1 96 ? 16.776 -9.469 -0.635 1.00 90.69 96 SER A O 1
ATOM 729 N N . LEU A 1 97 ? 15.646 -8.162 -2.082 1.00 91.25 97 LEU A N 1
ATOM 730 C CA . LEU A 1 97 ? 14.978 -9.250 -2.784 1.00 91.25 97 LEU A CA 1
ATOM 731 C C . LEU A 1 97 ? 15.804 -9.762 -3.961 1.00 91.25 97 LEU A C 1
ATOM 733 O O . LEU A 1 97 ? 16.517 -9.012 -4.627 1.00 91.25 97 LEU A O 1
ATOM 737 N N . ASP A 1 98 ? 15.632 -11.052 -4.231 1.00 92.06 98 ASP A N 1
ATOM 738 C CA . ASP A 1 98 ? 16.140 -11.705 -5.429 1.00 92.06 98 ASP A CA 1
ATOM 739 C C . ASP A 1 98 ? 15.144 -11.489 -6.575 1.00 92.06 98 ASP A C 1
ATOM 741 O O . ASP A 1 98 ? 13.994 -11.940 -6.514 1.00 92.06 98 ASP A O 1
ATOM 745 N N . TRP A 1 99 ? 15.563 -10.729 -7.585 1.00 93.88 99 TRP A N 1
ATOM 746 C CA . TRP A 1 99 ? 14.739 -10.403 -8.747 1.00 93.88 99 TRP A CA 1
ATOM 747 C C . TRP A 1 99 ? 15.074 -11.330 -9.917 1.00 93.88 99 TRP A C 1
ATOM 749 O O . TRP A 1 99 ? 16.228 -11.732 -10.050 1.00 93.88 99 TRP A O 1
ATOM 759 N N . PRO A 1 100 ? 14.105 -11.634 -10.800 1.00 94.62 100 PRO A N 1
ATOM 760 C CA . PRO A 1 100 ? 14.402 -12.306 -12.059 1.00 94.62 100 PRO A CA 1
ATOM 761 C C . PRO A 1 100 ? 15.435 -11.511 -12.868 1.00 94.62 100 PRO A C 1
ATOM 763 O O . PRO A 1 100 ? 15.455 -10.280 -12.809 1.00 94.62 100 PRO A O 1
ATOM 766 N N . ASP A 1 101 ? 16.273 -12.202 -13.639 1.00 94.19 101 ASP A N 1
ATOM 767 C CA . ASP A 1 101 ? 17.247 -11.535 -14.501 1.00 94.19 101 ASP A CA 1
ATOM 768 C C . ASP A 1 101 ? 16.521 -10.726 -15.595 1.00 94.19 101 ASP A C 1
ATOM 770 O O . ASP A 1 101 ? 15.653 -11.268 -16.288 1.00 94.19 101 ASP A O 1
ATOM 774 N N . PRO A 1 102 ? 16.850 -9.436 -15.786 1.00 93.69 102 PRO A N 1
ATOM 775 C CA . PRO A 1 102 ? 16.225 -8.634 -16.826 1.00 93.69 102 PRO A CA 1
ATOM 776 C C . PRO A 1 102 ? 16.617 -9.133 -18.228 1.00 93.69 102 PRO A C 1
ATOM 778 O O . PRO A 1 102 ? 17.749 -9.583 -18.428 1.00 93.69 102 PRO A O 1
ATOM 781 N N . PRO A 1 103 ? 15.732 -8.997 -19.233 1.00 94.62 103 PRO A N 1
ATOM 782 C CA . PRO A 1 103 ? 16.059 -9.352 -20.606 1.00 94.62 103 PRO A CA 1
ATOM 783 C C . PRO A 1 103 ? 17.256 -8.580 -21.173 1.00 94.62 103 PRO A C 1
ATOM 785 O O . PRO A 1 103 ? 17.500 -7.420 -20.838 1.00 94.62 103 PRO A O 1
ATOM 788 N N . GLU A 1 104 ? 17.955 -9.190 -22.130 1.00 91.56 104 GLU A N 1
ATOM 789 C CA . GLU A 1 104 ? 19.003 -8.521 -22.902 1.00 91.56 104 GLU A CA 1
ATOM 790 C C . GLU A 1 104 ? 18.446 -7.845 -24.170 1.00 91.56 104 GLU A C 1
ATOM 792 O O . GLU A 1 104 ? 17.452 -8.272 -24.758 1.00 91.56 104 GLU A O 1
ATOM 797 N N . GLY A 1 105 ? 19.123 -6.792 -24.640 1.00 92.12 105 GLY A N 1
ATOM 798 C CA . GLY A 1 105 ? 18.785 -6.115 -25.899 1.00 92.12 105 GLY A CA 1
ATOM 799 C C . GLY A 1 105 ? 17.609 -5.132 -25.813 1.00 92.12 105 GLY A C 1
ATOM 800 O O . GLY A 1 105 ? 17.204 -4.710 -24.729 1.00 92.12 105 GLY A O 1
ATOM 801 N N . ASP A 1 106 ? 17.122 -4.700 -26.981 1.00 92.69 106 ASP A N 1
ATOM 802 C CA . ASP A 1 106 ? 16.130 -3.619 -27.156 1.00 92.69 106 ASP A CA 1
ATOM 803 C C . ASP A 1 106 ? 14.789 -4.094 -27.740 1.00 92.69 106 ASP A C 1
ATOM 805 O O . ASP A 1 106 ? 13.952 -3.264 -28.092 1.00 92.69 106 ASP A O 1
ATOM 809 N N . ASP A 1 107 ? 14.572 -5.407 -27.863 1.00 93.56 107 ASP A N 1
ATOM 810 C CA . ASP A 1 107 ? 13.342 -5.953 -28.445 1.00 93.56 107 ASP A CA 1
ATOM 811 C C . ASP A 1 107 ? 12.142 -5.750 -27.497 1.00 93.56 107 ASP A C 1
ATOM 813 O O . ASP A 1 107 ? 12.081 -6.388 -26.441 1.00 93.56 107 ASP A O 1
ATOM 817 N N . PRO A 1 108 ? 11.160 -4.893 -27.845 1.00 93.62 108 PRO A N 1
ATOM 818 C CA . PRO A 1 108 ? 10.018 -4.627 -26.980 1.00 93.62 108 PRO A CA 1
ATOM 819 C C . PRO A 1 108 ? 9.170 -5.862 -26.684 1.00 93.62 108 PRO A C 1
ATOM 821 O O . PRO A 1 108 ? 8.524 -5.892 -25.640 1.00 93.62 108 PRO A O 1
ATOM 824 N N . ASP A 1 109 ? 9.136 -6.856 -27.573 1.00 92.94 109 ASP A N 1
ATOM 825 C CA . ASP A 1 109 ? 8.318 -8.048 -27.354 1.00 92.94 109 ASP A CA 1
ATOM 826 C C . ASP A 1 109 ? 8.881 -8.905 -26.214 1.00 92.94 109 ASP A C 1
ATOM 828 O O . ASP A 1 109 ? 8.110 -9.418 -25.410 1.00 92.94 109 ASP A O 1
ATOM 832 N N . VAL A 1 110 ? 10.207 -8.960 -26.058 1.00 91.31 110 VAL A N 1
ATOM 833 C CA . VAL A 1 110 ? 10.857 -9.668 -24.941 1.00 91.31 110 VAL A CA 1
ATOM 834 C C . VAL A 1 110 ? 10.632 -8.933 -23.613 1.00 91.31 110 VAL A C 1
ATOM 836 O O . VAL A 1 110 ? 10.380 -9.543 -22.578 1.00 91.31 110 VAL A O 1
ATOM 839 N N . TRP A 1 111 ? 10.662 -7.599 -23.633 1.00 95.75 111 TRP A N 1
ATOM 840 C CA . TRP A 1 111 ? 10.472 -6.772 -22.436 1.00 95.75 111 TRP A CA 1
ATOM 841 C C . TRP A 1 111 ? 9.020 -6.696 -21.936 1.00 95.75 111 TRP A C 1
ATOM 843 O O . TRP A 1 111 ? 8.782 -6.161 -20.850 1.00 95.75 111 TRP A O 1
ATOM 853 N N . ARG A 1 112 ? 8.035 -7.184 -22.704 1.00 94.06 112 ARG A N 1
ATOM 854 C CA . ARG A 1 112 ? 6.613 -7.148 -22.315 1.00 94.06 112 ARG A CA 1
ATOM 855 C C . ARG A 1 112 ? 6.265 -8.092 -21.176 1.00 94.06 112 ARG A C 1
ATOM 857 O O . ARG A 1 112 ? 5.402 -7.733 -20.379 1.00 94.06 112 ARG A O 1
ATOM 864 N N . ASP A 1 113 ? 6.936 -9.234 -21.102 1.00 92.00 113 ASP A N 1
ATOM 865 C CA . ASP A 1 113 ? 6.575 -10.306 -20.170 1.00 92.00 113 ASP A CA 1
ATOM 866 C C . ASP A 1 113 ? 7.305 -10.165 -18.825 1.00 92.00 113 ASP A C 1
ATOM 868 O O . ASP A 1 113 ? 6.780 -10.529 -17.775 1.00 92.00 113 ASP A O 1
ATOM 872 N N . TYR A 1 114 ? 8.478 -9.528 -18.821 1.00 94.75 114 TYR A N 1
ATOM 873 C CA . TYR A 1 114 ? 9.294 -9.344 -17.619 1.00 94.75 114 TYR A CA 1
ATOM 874 C C . TYR A 1 114 ? 8.566 -8.672 -16.426 1.00 94.75 114 TYR A C 1
ATOM 876 O O . TYR A 1 114 ? 8.731 -9.122 -15.288 1.00 94.75 114 TYR A O 1
ATOM 884 N N . PRO A 1 115 ? 7.708 -7.642 -16.611 1.00 94.50 115 PRO A N 1
ATOM 885 C CA . PRO A 1 115 ? 6.911 -7.088 -15.516 1.00 94.50 115 PRO A CA 1
ATOM 886 C C . PRO A 1 115 ? 6.033 -8.110 -14.782 1.00 94.50 115 PRO A C 1
ATOM 888 O O . PRO A 1 115 ? 5.753 -7.905 -13.594 1.00 94.50 115 PRO A O 1
ATOM 891 N N . ASP A 1 116 ? 5.586 -9.173 -15.453 1.00 94.38 116 ASP A N 1
ATOM 892 C CA . ASP A 1 116 ? 4.762 -10.219 -14.846 1.00 94.38 116 ASP A CA 1
ATOM 893 C C . ASP A 1 116 ? 5.606 -11.160 -13.977 1.00 94.38 116 ASP A C 1
ATOM 895 O O . ASP A 1 116 ? 5.165 -11.533 -12.888 1.00 94.38 116 ASP A O 1
ATOM 899 N N . GLU A 1 117 ? 6.849 -11.451 -14.372 1.00 95.44 117 GLU A N 1
ATOM 900 C CA . GLU A 1 117 ? 7.800 -12.226 -13.559 1.00 95.44 117 GLU A CA 1
ATOM 901 C C . GLU A 1 117 ? 8.112 -11.515 -12.237 1.00 95.44 117 GLU A C 1
ATOM 903 O O . GLU A 1 117 ? 7.997 -12.094 -11.155 1.00 95.44 117 GLU A O 1
ATOM 908 N N . VAL A 1 118 ? 8.402 -10.214 -12.304 1.00 95.94 118 VAL A N 1
ATOM 909 C CA . VAL A 1 118 ? 8.598 -9.381 -11.108 1.00 95.94 118 VAL A CA 1
ATOM 910 C C . VAL A 1 118 ? 7.325 -9.336 -10.257 1.00 95.94 118 VAL A C 1
ATOM 912 O O . VAL A 1 118 ? 7.377 -9.403 -9.026 1.00 95.94 118 VAL A O 1
ATOM 915 N N . SER A 1 119 ? 6.155 -9.239 -10.897 1.00 95.44 119 SER A N 1
ATOM 916 C CA . SER A 1 119 ? 4.871 -9.228 -10.187 1.00 95.44 119 SER A CA 1
ATOM 917 C C . SER A 1 119 ? 4.611 -10.550 -9.457 1.00 95.44 119 SER A C 1
ATOM 919 O O . SER A 1 119 ? 4.001 -10.532 -8.387 1.00 95.44 119 SER A O 1
ATOM 921 N N . ALA A 1 120 ? 5.102 -11.680 -9.975 1.00 95.44 120 ALA A N 1
ATOM 922 C CA . ALA A 1 120 ? 5.010 -12.976 -9.309 1.00 95.44 120 ALA A CA 1
ATOM 923 C C . ALA A 1 120 ? 5.837 -13.029 -8.013 1.00 95.44 120 ALA A C 1
ATOM 925 O O . ALA A 1 120 ? 5.364 -13.597 -7.026 1.00 95.44 120 ALA A O 1
ATOM 926 N N . VAL A 1 121 ? 7.017 -12.396 -7.983 1.00 95.44 121 VAL A N 1
ATOM 927 C CA . VAL A 1 121 ? 7.826 -12.243 -6.757 1.00 95.44 121 VAL A CA 1
ATOM 928 C C . VAL A 1 121 ? 7.087 -11.377 -5.734 1.00 95.44 121 VAL A C 1
ATOM 930 O O . VAL A 1 121 ? 6.879 -11.794 -4.594 1.00 95.44 121 VAL A O 1
ATOM 933 N N . LEU A 1 122 ? 6.600 -10.203 -6.154 1.00 95.50 122 LEU A N 1
ATOM 934 C CA . LEU A 1 122 ? 5.858 -9.283 -5.280 1.00 95.50 122 LEU A CA 1
ATOM 935 C C . LEU A 1 122 ? 4.588 -9.922 -4.694 1.00 95.50 122 LEU A C 1
ATOM 937 O O . LEU A 1 122 ? 4.295 -9.744 -3.515 1.00 95.50 122 LEU A O 1
ATOM 941 N N . ALA A 1 123 ? 3.858 -10.719 -5.480 1.00 93.50 123 ALA A N 1
ATOM 942 C CA . ALA A 1 123 ? 2.637 -11.392 -5.032 1.00 93.50 123 ALA A CA 1
ATOM 943 C C . ALA A 1 123 ? 2.869 -12.390 -3.881 1.00 93.50 123 ALA A C 1
ATOM 945 O O . ALA A 1 123 ? 1.938 -12.690 -3.121 1.00 93.50 123 ALA A O 1
ATOM 946 N N . GLN A 1 124 ? 4.093 -12.902 -3.733 1.00 92.88 124 GLN A N 1
ATOM 947 C CA . GLN A 1 124 ? 4.476 -13.856 -2.689 1.00 92.88 124 GLN A CA 1
ATOM 948 C C . GLN A 1 124 ? 5.053 -13.181 -1.437 1.00 92.88 124 GLN A C 1
ATOM 950 O O . GLN A 1 124 ? 5.189 -13.835 -0.404 1.00 92.88 124 GLN A O 1
ATOM 955 N N . PHE A 1 125 ? 5.352 -11.881 -1.487 1.00 93.88 125 PHE A N 1
ATOM 956 C CA . PHE A 1 125 ? 5.983 -11.165 -0.382 1.00 93.88 125 PHE A CA 1
ATOM 957 C C . PHE A 1 125 ? 5.058 -11.044 0.839 1.00 93.88 125 PHE A C 1
ATOM 959 O O . PHE A 1 125 ? 3.920 -10.587 0.723 1.00 93.88 125 PHE A O 1
ATOM 966 N N . ARG A 1 126 ? 5.540 -11.437 2.025 1.00 91.50 126 ARG A N 1
ATOM 967 C CA . ARG A 1 126 ? 4.783 -11.373 3.296 1.00 91.50 126 ARG A CA 1
ATOM 968 C C . ARG A 1 126 ? 5.567 -10.760 4.466 1.00 91.50 126 ARG A C 1
ATOM 970 O O . ARG A 1 126 ? 5.075 -10.787 5.589 1.00 91.50 126 ARG A O 1
ATOM 977 N N . GLY A 1 127 ? 6.765 -10.222 4.224 1.00 92.00 127 GLY A N 1
ATOM 978 C CA . GLY A 1 127 ? 7.604 -9.596 5.254 1.00 92.00 127 GLY A CA 1
ATOM 979 C C . GLY A 1 127 ? 7.158 -8.169 5.559 1.00 92.00 127 GLY A C 1
ATOM 980 O O . GLY A 1 127 ? 7.815 -7.225 5.154 1.00 92.00 127 GLY A O 1
ATOM 981 N N . TYR A 1 128 ? 6.003 -7.980 6.194 1.00 92.38 128 TYR A N 1
ATOM 982 C CA . TYR A 1 128 ? 5.425 -6.641 6.413 1.00 92.38 128 TYR A CA 1
ATOM 983 C C . TYR A 1 128 ? 6.138 -5.802 7.486 1.00 92.38 128 TYR A C 1
ATOM 985 O O . TYR A 1 128 ? 5.887 -4.603 7.592 1.00 92.38 128 TYR A O 1
ATOM 993 N N . ASP A 1 129 ? 7.018 -6.428 8.261 1.00 87.25 129 ASP A N 1
ATOM 994 C CA . ASP A 1 129 ? 7.893 -5.839 9.276 1.00 87.25 129 ASP A CA 1
ATOM 995 C C . ASP A 1 129 ? 9.330 -5.601 8.777 1.00 87.25 129 ASP A C 1
ATOM 997 O O . ASP A 1 129 ? 10.170 -5.121 9.532 1.00 87.25 129 ASP A O 1
ATOM 1001 N N . ASP A 1 130 ? 9.608 -5.921 7.514 1.00 90.31 130 ASP A N 1
ATOM 1002 C CA . ASP A 1 130 ? 10.902 -5.707 6.876 1.00 90.31 130 ASP A CA 1
ATOM 1003 C C . ASP A 1 130 ? 11.177 -4.215 6.588 1.00 90.31 130 ASP A C 1
ATOM 1005 O O . ASP A 1 130 ? 10.296 -3.468 6.146 1.00 90.31 130 ASP A O 1
ATOM 1009 N N . ASP A 1 131 ? 12.431 -3.798 6.788 1.00 88.81 131 ASP A N 1
ATOM 1010 C CA . ASP A 1 131 ? 12.895 -2.413 6.611 1.00 88.81 131 ASP A CA 1
ATOM 1011 C C . ASP A 1 131 ? 13.051 -2.005 5.129 1.00 88.81 131 ASP A C 1
ATOM 1013 O O . ASP A 1 131 ? 13.284 -0.827 4.816 1.00 88.81 131 ASP A O 1
ATOM 1017 N N . ASP A 1 132 ? 12.935 -2.959 4.201 1.00 93.56 132 ASP A N 1
ATOM 1018 C CA . ASP A 1 132 ? 13.066 -2.727 2.770 1.00 93.56 132 ASP A CA 1
ATOM 1019 C C . ASP A 1 132 ? 11.708 -2.536 2.075 1.00 93.56 132 ASP A C 1
ATOM 1021 O O . ASP A 1 132 ? 11.355 -1.425 1.663 1.00 93.56 132 ASP A O 1
ATOM 1025 N N . LEU A 1 133 ? 10.914 -3.603 1.976 1.00 94.69 133 LEU A N 1
ATOM 1026 C CA . LEU A 1 133 ? 9.604 -3.600 1.320 1.00 94.69 133 LEU A CA 1
ATOM 1027 C C . LEU A 1 133 ? 8.421 -3.712 2.276 1.00 94.69 133 LEU A C 1
ATOM 1029 O O . LEU A 1 133 ? 7.288 -3.520 1.826 1.00 94.69 133 LEU A O 1
ATOM 1033 N N . GLY A 1 134 ? 8.646 -3.961 3.568 1.00 94.81 134 GLY A N 1
ATOM 1034 C CA . GLY A 1 134 ? 7.573 -4.213 4.529 1.00 94.81 134 GLY A CA 1
ATOM 1035 C C . GLY A 1 134 ? 6.542 -3.091 4.604 1.00 94.81 134 GLY A C 1
ATOM 1036 O O . GLY A 1 134 ? 5.348 -3.330 4.408 1.00 94.81 134 GLY A O 1
ATOM 1037 N N . ILE A 1 135 ? 6.992 -1.843 4.768 1.00 95.06 135 ILE A N 1
ATOM 1038 C CA . ILE A 1 135 ? 6.100 -0.675 4.834 1.00 95.06 135 ILE A CA 1
ATOM 1039 C C . ILE A 1 135 ? 5.310 -0.457 3.522 1.00 95.06 135 ILE A C 1
ATOM 1041 O O . ILE A 1 135 ? 4.077 -0.384 3.586 1.00 95.06 135 ILE A O 1
ATOM 1045 N N . PRO A 1 136 ? 5.940 -0.371 2.329 1.00 95.50 136 PRO A N 1
ATOM 1046 C CA . PRO A 1 136 ? 5.220 -0.320 1.053 1.00 95.50 136 PRO A CA 1
ATOM 1047 C C . PRO A 1 136 ? 4.228 -1.472 0.858 1.00 95.50 136 PRO A C 1
ATOM 1049 O O . PRO A 1 136 ? 3.102 -1.240 0.417 1.00 95.50 136 PRO A O 1
ATOM 1052 N N . ALA A 1 137 ? 4.625 -2.696 1.211 1.00 95.94 137 ALA A N 1
ATOM 1053 C CA . ALA A 1 137 ? 3.788 -3.882 1.099 1.00 95.94 137 ALA A CA 1
ATOM 1054 C C . ALA A 1 137 ? 2.554 -3.779 1.998 1.00 95.94 137 ALA A C 1
ATOM 1056 O O . ALA A 1 137 ? 1.435 -3.998 1.537 1.00 95.94 137 ALA A O 1
ATOM 1057 N N . LEU A 1 138 ? 2.735 -3.376 3.258 1.00 96.62 138 LEU A N 1
ATOM 1058 C CA . LEU A 1 138 ? 1.637 -3.208 4.201 1.00 96.62 138 LEU A CA 1
ATOM 1059 C C . LEU A 1 138 ? 0.665 -2.123 3.726 1.00 96.62 138 LEU A C 1
ATOM 1061 O O . LEU A 1 138 ? -0.545 -2.332 3.768 1.00 96.62 138 LEU A O 1
ATOM 1065 N N . LEU A 1 139 ? 1.164 -0.990 3.216 1.00 96.50 139 LEU A N 1
ATOM 1066 C CA . LEU A 1 139 ? 0.330 0.083 2.658 1.00 96.50 139 LEU A CA 1
ATOM 1067 C C . LEU A 1 139 ? -0.566 -0.402 1.510 1.00 96.50 139 LEU A C 1
ATOM 1069 O O . LEU A 1 139 ? -1.745 -0.025 1.465 1.00 96.50 139 LEU A O 1
ATOM 1073 N N . VAL A 1 140 ? -0.012 -1.229 0.617 1.00 96.44 140 VAL A N 1
ATOM 1074 C CA . VAL A 1 140 ? -0.733 -1.832 -0.510 1.00 96.44 140 VAL A CA 1
ATOM 1075 C C . VAL A 1 140 ? -1.771 -2.829 -0.011 1.00 96.44 140 VAL A C 1
ATOM 1077 O O . VAL A 1 140 ? -2.952 -2.694 -0.328 1.00 96.44 140 VAL A O 1
ATOM 1080 N N . GLU A 1 141 ? -1.343 -3.803 0.786 1.00 96.12 141 GLU A N 1
ATOM 1081 C CA . GLU A 1 141 ? -2.165 -4.950 1.170 1.00 96.12 141 GLU A CA 1
ATOM 1082 C C . GLU A 1 141 ? -3.279 -4.575 2.152 1.00 96.12 141 GLU A C 1
ATOM 1084 O O . GLU A 1 141 ? -4.403 -5.055 2.024 1.00 96.12 141 GLU A O 1
ATOM 1089 N N . CYS A 1 142 ? -3.039 -3.643 3.084 1.00 95.75 142 CYS A N 1
ATOM 1090 C CA . CYS A 1 142 ? -4.119 -3.147 3.944 1.00 95.75 142 CYS A CA 1
ATOM 1091 C C . CYS A 1 142 ? -5.096 -2.221 3.195 1.00 95.75 142 CYS A C 1
ATOM 1093 O O . CYS A 1 142 ? -6.186 -1.932 3.694 1.00 95.75 142 CYS A O 1
ATOM 1095 N N . GLY A 1 143 ? -4.734 -1.756 1.993 1.00 95.81 143 GLY A N 1
ATOM 1096 C CA . GLY A 1 143 ? -5.543 -0.859 1.169 1.00 95.81 143 GLY A CA 1
ATOM 1097 C C . GLY A 1 143 ? -5.471 0.615 1.582 1.00 95.81 143 GLY A C 1
ATOM 1098 O O . GLY A 1 143 ? -6.358 1.396 1.217 1.00 95.81 143 GLY A O 1
ATOM 1099 N N . ALA A 1 144 ? -4.440 1.011 2.335 1.00 95.38 144 ALA A N 1
ATOM 1100 C CA . ALA A 1 144 ? -4.213 2.396 2.744 1.00 95.38 144 ALA A CA 1
ATOM 1101 C C . ALA A 1 144 ? -3.733 3.271 1.583 1.00 95.38 144 ALA A C 1
ATOM 1103 O O . ALA A 1 144 ? -4.205 4.410 1.424 1.00 95.38 144 ALA A O 1
ATOM 1104 N N . ARG A 1 145 ? -2.793 2.762 0.775 1.00 94.38 145 ARG A N 1
ATOM 1105 C CA . ARG A 1 145 ? -2.218 3.501 -0.351 1.00 94.38 145 ARG A CA 1
ATOM 1106 C C . ARG A 1 145 ? -1.532 2.584 -1.361 1.00 94.38 145 ARG A C 1
ATOM 1108 O O . ARG A 1 145 ? -0.960 1.569 -1.004 1.00 94.38 145 ARG A O 1
ATOM 1115 N N . ALA A 1 146 ? -1.500 3.062 -2.602 1.00 94.00 146 ALA A N 1
ATOM 1116 C CA . ALA A 1 146 ? -0.803 2.452 -3.726 1.00 94.00 146 ALA A CA 1
ATOM 1117 C C . ALA A 1 146 ? -1.355 1.079 -4.142 1.00 94.00 146 ALA A C 1
ATOM 1119 O O . ALA A 1 146 ? -2.424 0.655 -3.706 1.00 94.00 146 ALA A O 1
ATOM 1120 N N . ASN A 1 147 ? -0.666 0.439 -5.082 1.00 95.62 147 ASN A N 1
ATOM 1121 C CA . ASN A 1 147 ? -0.883 -0.945 -5.485 1.00 95.62 147 ASN A CA 1
ATOM 1122 C C . ASN A 1 147 ? 0.451 -1.565 -5.933 1.00 95.62 147 ASN A C 1
ATOM 1124 O O . ASN A 1 147 ? 1.427 -0.846 -6.165 1.00 95.62 147 ASN A O 1
ATOM 1128 N N . TRP A 1 148 ? 0.482 -2.886 -6.113 1.00 95.81 148 TRP A N 1
ATOM 1129 C CA . TRP A 1 148 ? 1.699 -3.594 -6.520 1.00 95.81 148 TRP A CA 1
ATOM 1130 C C . TRP A 1 148 ? 2.260 -3.155 -7.873 1.00 95.81 148 TRP A C 1
ATOM 1132 O O . TRP A 1 148 ? 3.474 -3.126 -8.040 1.00 95.81 148 TRP A O 1
ATOM 1142 N N . GLN A 1 149 ? 1.412 -2.722 -8.811 1.00 94.31 149 GLN A N 1
ATOM 1143 C CA . GLN A 1 149 ? 1.871 -2.180 -10.095 1.00 94.31 149 GLN A CA 1
ATOM 1144 C C . GLN A 1 149 ? 2.681 -0.894 -9.896 1.00 94.31 149 GLN A C 1
ATOM 1146 O O . GLN A 1 149 ? 3.677 -0.686 -10.578 1.00 94.31 149 GLN A O 1
ATOM 1151 N N . GLN A 1 150 ? 2.286 -0.040 -8.947 1.00 95.00 150 GLN A N 1
ATOM 1152 C CA . GLN A 1 150 ? 3.027 1.173 -8.602 1.00 95.00 150 GLN A CA 1
ATOM 1153 C C . GLN A 1 150 ? 4.331 0.855 -7.872 1.00 95.00 150 GLN A C 1
ATOM 1155 O O . GLN A 1 150 ? 5.352 1.433 -8.228 1.00 95.00 150 GLN A O 1
ATOM 1160 N N . VAL A 1 151 ? 4.317 -0.071 -6.904 1.00 95.62 151 VAL A N 1
ATOM 1161 C CA . VAL A 1 151 ? 5.535 -0.507 -6.191 1.00 95.62 151 VAL A CA 1
ATOM 1162 C C . VAL A 1 151 ? 6.544 -1.116 -7.167 1.00 95.62 151 VAL A C 1
ATOM 1164 O O . VAL A 1 151 ? 7.720 -0.762 -7.118 1.00 95.62 151 VAL A O 1
ATOM 1167 N N . ARG A 1 152 ? 6.083 -1.932 -8.127 1.00 95.81 152 ARG A N 1
ATOM 1168 C CA . ARG A 1 152 ? 6.932 -2.523 -9.172 1.00 95.81 152 ARG A CA 1
ATOM 1169 C C . ARG A 1 152 ? 7.771 -1.478 -9.910 1.00 95.81 152 ARG A C 1
ATOM 1171 O O . ARG A 1 152 ? 8.952 -1.705 -10.135 1.00 95.81 152 ARG A O 1
ATOM 1178 N N . LEU A 1 153 ? 7.187 -0.323 -10.247 1.00 95.19 153 LEU A N 1
ATOM 1179 C CA . LEU A 1 153 ? 7.896 0.741 -10.975 1.00 95.19 153 LEU A CA 1
ATOM 1180 C C . LEU A 1 153 ? 9.098 1.307 -10.208 1.00 95.19 153 LEU A C 1
ATOM 1182 O O . LEU A 1 153 ? 9.959 1.931 -10.825 1.00 95.19 153 LEU A O 1
ATOM 1186 N N . TYR A 1 154 ? 9.144 1.147 -8.882 1.00 94.50 154 TYR A N 1
ATOM 1187 C CA . TYR A 1 154 ? 10.294 1.552 -8.079 1.00 94.50 154 TYR A CA 1
ATOM 1188 C C . TYR A 1 154 ? 11.392 0.501 -8.075 1.00 94.50 154 TYR A C 1
ATOM 1190 O O . TYR A 1 154 ? 12.558 0.864 -8.196 1.00 94.50 154 TYR A O 1
ATOM 1198 N N . VAL A 1 155 ? 11.020 -0.771 -7.949 1.00 93.44 155 VAL A N 1
ATOM 1199 C CA . VAL A 1 155 ? 11.965 -1.855 -7.654 1.00 93.44 155 VAL A CA 1
ATOM 1200 C C . VAL A 1 155 ? 12.558 -2.513 -8.897 1.00 93.44 155 VAL A C 1
ATOM 1202 O O . VAL A 1 155 ? 13.647 -3.071 -8.805 1.00 93.44 155 VAL A O 1
ATOM 1205 N N . ALA A 1 156 ? 11.883 -2.411 -10.046 1.00 94.25 156 ALA A N 1
ATOM 1206 C CA . ALA A 1 156 ? 12.248 -3.124 -11.264 1.00 94.25 156 ALA A CA 1
AT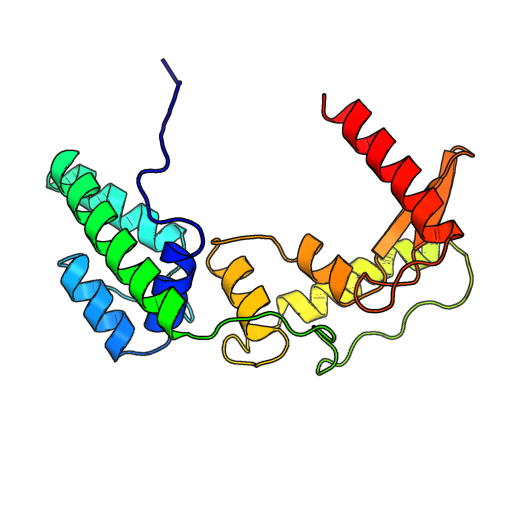OM 1207 C C . ALA A 1 156 ? 12.054 -2.283 -12.541 1.00 94.25 156 ALA A C 1
ATOM 1209 O O . ALA A 1 156 ? 11.299 -1.298 -12.529 1.00 94.25 156 ALA A O 1
ATOM 1210 N N . PRO A 1 157 ? 12.673 -2.707 -13.661 1.00 95.19 157 PRO A N 1
ATOM 1211 C CA . PRO A 1 157 ? 12.367 -2.210 -14.996 1.00 95.19 157 PRO A CA 1
ATOM 1212 C C . PRO A 1 157 ? 10.861 -2.108 -15.269 1.00 95.19 157 PRO A C 1
ATOM 1214 O O . PRO A 1 157 ? 10.058 -2.954 -14.868 1.00 95.19 157 PRO A O 1
ATOM 1217 N N . GLN A 1 158 ? 10.453 -1.047 -15.964 1.00 93.62 158 GLN A N 1
ATOM 1218 C CA . GLN A 1 158 ? 9.038 -0.679 -16.076 1.00 93.62 158 GLN A CA 1
ATOM 1219 C C . GLN A 1 158 ? 8.303 -1.413 -17.208 1.00 93.62 158 GLN A C 1
ATOM 1221 O O . GLN A 1 158 ? 7.081 -1.274 -17.320 1.00 93.62 158 GLN A O 1
ATOM 1226 N N . GLY A 1 159 ? 9.023 -2.191 -18.022 1.00 94.31 159 GLY A N 1
ATOM 1227 C CA . GLY A 1 159 ? 8.491 -2.905 -19.182 1.00 94.31 159 GLY A CA 1
ATOM 1228 C C . GLY A 1 159 ? 8.593 -2.052 -20.438 1.00 94.31 159 GLY A C 1
ATOM 1229 O O . GLY A 1 159 ? 9.654 -1.519 -20.737 1.00 94.31 159 GLY A O 1
ATOM 1230 N N . VAL A 1 160 ? 7.497 -1.887 -21.175 1.00 95.38 160 VAL A N 1
ATOM 1231 C CA . VAL A 1 160 ? 7.481 -1.114 -22.427 1.00 95.38 160 VAL A CA 1
ATOM 1232 C C . VAL A 1 160 ? 6.530 0.076 -22.360 1.00 95.38 160 VAL A C 1
ATOM 1234 O O . VAL A 1 160 ? 5.460 0.010 -21.758 1.00 95.38 160 VAL A O 1
ATOM 1237 N N . THR A 1 161 ? 6.893 1.169 -23.031 1.00 94.19 161 THR A N 1
ATOM 1238 C CA . THR A 1 161 ? 6.027 2.342 -23.215 1.00 94.19 161 THR A CA 1
ATOM 1239 C C . THR A 1 161 ? 5.890 2.696 -24.687 1.00 94.19 161 THR A C 1
ATOM 1241 O O . THR A 1 161 ? 6.751 2.373 -25.502 1.00 94.19 161 THR A O 1
ATOM 1244 N N . ARG A 1 162 ? 4.806 3.389 -25.037 1.00 91.75 162 ARG A N 1
ATOM 1245 C CA . ARG A 1 162 ? 4.606 3.912 -26.389 1.00 91.75 162 ARG A CA 1
ATOM 1246 C C . ARG A 1 162 ? 5.576 5.063 -26.667 1.00 91.75 162 ARG A C 1
ATOM 1248 O O . ARG A 1 162 ? 5.720 5.948 -25.824 1.00 91.75 162 ARG A O 1
ATOM 1255 N N . ASN A 1 163 ? 6.182 5.070 -27.851 1.00 88.12 163 ASN A N 1
ATOM 1256 C CA . ASN A 1 163 ? 7.064 6.144 -28.312 1.00 88.12 163 ASN A CA 1
ATOM 1257 C C . ASN A 1 163 ? 6.379 7.087 -29.321 1.00 88.12 163 ASN A C 1
ATOM 1259 O O . ASN A 1 163 ? 5.214 6.909 -29.689 1.00 88.12 163 ASN A O 1
ATOM 1263 N N . ASP A 1 164 ? 7.098 8.125 -29.742 1.00 86.50 164 ASP A N 1
ATOM 1264 C CA . ASP A 1 164 ? 6.644 9.165 -30.676 1.00 86.50 164 ASP A CA 1
ATOM 1265 C C . ASP A 1 164 ? 6.461 8.655 -32.111 1.00 86.50 164 ASP A C 1
ATOM 1267 O O . ASP A 1 164 ? 5.667 9.215 -32.866 1.00 86.50 164 ASP A O 1
ATOM 1271 N N . GLN A 1 165 ? 7.128 7.559 -32.467 1.00 87.75 165 GLN A N 1
ATOM 1272 C CA . GLN A 1 165 ? 6.991 6.887 -33.763 1.00 87.75 165 GLN A CA 1
ATOM 1273 C C . GLN A 1 165 ? 5.801 5.915 -33.815 1.00 87.75 165 GLN A C 1
ATOM 1275 O O . GLN A 1 165 ? 5.549 5.287 -34.841 1.00 87.75 165 GLN A O 1
ATOM 1280 N N . GLY A 1 166 ? 5.046 5.784 -32.720 1.00 85.00 166 GLY A N 1
ATOM 1281 C CA . GLY A 1 166 ? 3.889 4.896 -32.622 1.00 85.00 166 GLY A CA 1
ATOM 1282 C C . GLY A 1 166 ? 4.226 3.434 -32.317 1.00 85.00 166 GLY A C 1
ATOM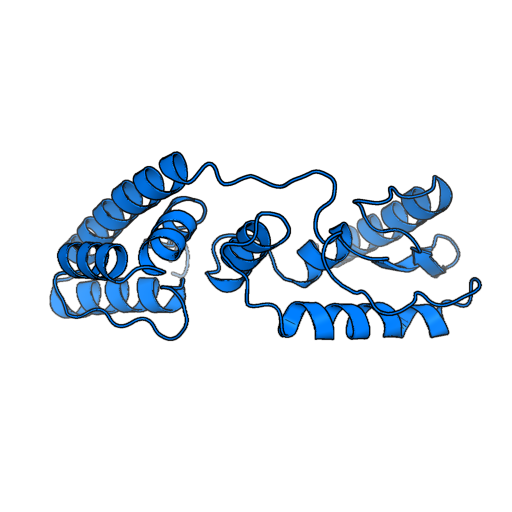 1283 O O . GLY A 1 166 ? 3.295 2.637 -32.203 1.00 85.00 166 GLY A O 1
ATOM 1284 N N . GLY A 1 167 ? 5.507 3.102 -32.147 1.00 91.25 167 GLY A N 1
ATOM 1285 C CA . GLY A 1 167 ? 5.985 1.809 -31.662 1.00 91.25 167 GLY A CA 1
ATOM 1286 C C . GLY A 1 167 ? 6.116 1.761 -30.137 1.00 91.25 167 GLY A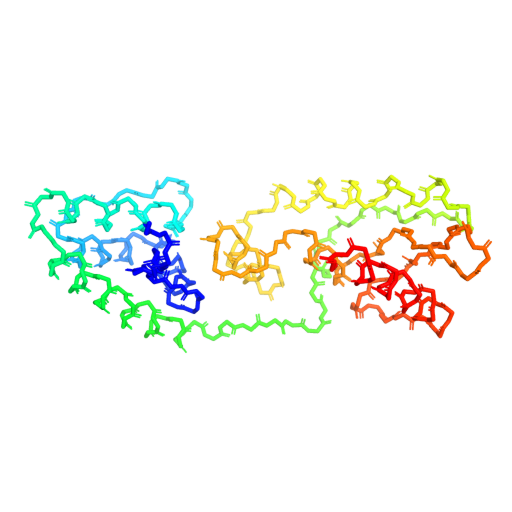 C 1
ATOM 1287 O O . GLY A 1 167 ? 5.557 2.594 -29.414 1.00 91.25 167 GLY A O 1
ATOM 1288 N N . PHE A 1 168 ? 6.877 0.779 -29.652 1.00 93.56 168 PHE A N 1
ATOM 1289 C CA . PHE A 1 168 ? 7.169 0.588 -28.233 1.00 93.56 168 PHE A CA 1
ATOM 1290 C C . PHE A 1 168 ? 8.667 0.689 -27.963 1.00 93.56 168 PHE A C 1
ATOM 1292 O O . PHE A 1 168 ? 9.478 0.253 -28.775 1.00 93.56 168 PHE A O 1
ATOM 1299 N N . THR A 1 169 ? 9.014 1.252 -26.812 1.00 94.19 169 THR A N 1
ATOM 1300 C CA . THR A 1 169 ? 10.386 1.378 -26.321 1.00 94.19 169 THR A CA 1
ATOM 1301 C C . THR A 1 169 ? 10.470 0.721 -24.942 1.00 94.19 169 THR A C 1
ATOM 1303 O O . THR A 1 169 ? 9.648 1.057 -24.079 1.00 94.19 169 THR A O 1
ATOM 1306 N N . PRO A 1 170 ? 11.419 -0.206 -24.720 1.00 96.12 170 PRO A N 1
ATOM 1307 C CA . PRO A 1 170 ? 11.707 -0.734 -23.394 1.00 96.12 170 PRO A CA 1
ATOM 1308 C C . PRO A 1 170 ? 12.165 0.360 -22.428 1.00 96.12 170 PRO A C 1
ATOM 1310 O O . PRO A 1 170 ? 12.956 1.230 -22.784 1.00 96.12 170 PRO A O 1
ATOM 1313 N N . LEU A 1 171 ? 11.669 0.290 -21.201 1.00 96.06 171 LEU A N 1
ATOM 1314 C CA . LEU A 1 171 ? 12.106 1.063 -20.048 1.00 96.06 171 LEU A CA 1
ATOM 1315 C C . LEU A 1 171 ? 12.838 0.096 -19.120 1.00 96.06 171 LEU A C 1
ATOM 1317 O O . LEU A 1 171 ? 12.222 -0.595 -18.303 1.00 96.06 171 LEU A O 1
ATOM 1321 N N . LYS A 1 172 ? 14.153 0.026 -19.302 1.00 95.81 172 LYS A N 1
ATOM 1322 C CA . LYS A 1 172 ? 15.047 -0.967 -18.707 1.00 95.81 172 LYS A CA 1
ATOM 1323 C C . LYS A 1 172 ? 15.442 -0.641 -17.272 1.00 95.81 172 LYS A C 1
ATOM 1325 O O . LYS A 1 172 ? 16.111 -1.452 -16.652 1.00 95.81 172 LYS A O 1
ATOM 1330 N N . HIS A 1 173 ? 15.018 0.509 -16.752 1.00 95.12 173 HIS A N 1
ATOM 1331 C CA . HIS A 1 173 ? 15.295 0.934 -15.385 1.00 95.12 173 HIS A CA 1
ATOM 1332 C C . HIS A 1 173 ? 14.014 1.197 -14.591 1.00 95.12 173 HIS A C 1
ATOM 1334 O O . HIS A 1 173 ? 13.010 1.697 -15.114 1.00 95.12 173 HIS A O 1
ATOM 1340 N N . GLY A 1 174 ? 14.059 0.881 -13.298 1.00 93.75 174 GLY A N 1
ATOM 1341 C CA . GLY A 1 174 ? 13.078 1.317 -12.306 1.00 93.75 174 GLY A CA 1
ATOM 1342 C C . GLY A 1 174 ? 13.357 2.730 -11.780 1.00 93.75 174 GLY A C 1
ATOM 1343 O O . GLY A 1 174 ? 14.391 3.339 -12.056 1.00 93.75 174 GLY A O 1
ATOM 1344 N N . PHE A 1 175 ? 12.451 3.281 -10.966 1.00 94.38 175 PHE A N 1
ATOM 1345 C CA . PHE A 1 175 ? 12.690 4.588 -10.335 1.00 94.38 175 PHE A CA 1
ATOM 1346 C C . PHE A 1 175 ? 13.837 4.579 -9.322 1.00 94.38 175 PHE A C 1
ATOM 1348 O O . PHE A 1 175 ? 14.450 5.625 -9.128 1.00 94.38 175 PHE A O 1
ATOM 1355 N N . ARG A 1 176 ? 14.137 3.431 -8.697 1.00 93.38 176 ARG A N 1
ATOM 1356 C CA . ARG A 1 176 ? 15.318 3.269 -7.834 1.00 93.38 176 ARG A CA 1
ATOM 1357 C C . ARG A 1 176 ? 16.621 3.448 -8.613 1.00 93.38 176 ARG A C 1
ATOM 1359 O O . ARG A 1 176 ? 17.558 4.052 -8.107 1.00 93.38 176 ARG A O 1
ATOM 1366 N N . GLU A 1 177 ? 16.677 2.911 -9.826 1.00 92.75 177 GLU A N 1
ATOM 1367 C CA . GLU A 1 177 ? 17.870 2.929 -10.684 1.00 92.75 177 GLU A CA 1
ATOM 1368 C C . GLU A 1 177 ? 18.027 4.268 -11.410 1.00 92.75 177 GLU A C 1
ATOM 1370 O O . GLU A 1 177 ? 19.144 4.726 -11.641 1.00 92.75 177 GLU A O 1
ATOM 1375 N N . GLY A 1 178 ? 16.902 4.925 -11.694 1.00 93.88 178 GLY A N 1
ATOM 1376 C CA . GLY A 1 178 ? 16.852 6.163 -12.456 1.00 93.88 178 GLY A CA 1
ATOM 1377 C C . GLY A 1 178 ? 16.710 5.885 -13.949 1.00 93.88 178 GLY A C 1
ATOM 1378 O O . GLY A 1 178 ? 17.333 4.986 -14.497 1.00 93.88 178 GLY A O 1
ATOM 1379 N N . LEU A 1 179 ? 15.865 6.676 -14.609 1.00 95.12 179 LEU A N 1
ATOM 1380 C CA . LEU A 1 179 ? 15.623 6.544 -16.044 1.00 95.12 179 LEU A CA 1
ATOM 1381 C C . LEU A 1 179 ? 16.685 7.305 -16.834 1.00 95.12 179 LEU A C 1
ATOM 1383 O O . LEU A 1 179 ? 17.049 8.427 -16.460 1.00 95.12 179 LEU A O 1
ATOM 1387 N N . THR A 1 180 ? 17.119 6.748 -17.965 1.00 95.94 180 THR A N 1
ATOM 1388 C CA . THR A 1 180 ? 17.936 7.503 -18.925 1.00 95.94 180 THR A CA 1
ATOM 1389 C C . THR A 1 180 ? 17.119 8.647 -19.550 1.00 95.94 180 THR A C 1
ATOM 1391 O O . THR A 1 180 ? 15.882 8.639 -19.493 1.00 95.94 180 THR A O 1
ATOM 1394 N N . PRO A 1 181 ? 17.763 9.654 -20.171 1.00 95.44 181 PRO A N 1
ATOM 1395 C CA . PRO A 1 181 ? 17.046 10.706 -20.891 1.00 95.44 181 PRO A CA 1
ATOM 1396 C C . PRO A 1 181 ? 16.059 10.168 -21.941 1.00 95.44 181 PRO A C 1
ATOM 1398 O O . PRO A 1 181 ? 14.945 10.681 -22.060 1.00 95.44 181 PRO A O 1
ATOM 1401 N N . GLU A 1 182 ? 16.441 9.117 -22.665 1.00 91.88 182 GLU A N 1
ATOM 1402 C CA . GLU A 1 182 ? 15.626 8.471 -23.697 1.00 91.88 182 GLU A CA 1
ATOM 1403 C C . GLU A 1 182 ? 14.404 7.777 -23.086 1.00 91.88 182 GLU A C 1
ATOM 1405 O O . GLU A 1 182 ? 13.277 7.970 -23.549 1.00 91.88 182 GLU A O 1
ATOM 1410 N N . GLU A 1 183 ? 14.603 7.029 -22.001 1.00 94.69 183 GLU A N 1
ATOM 1411 C CA . GLU A 1 183 ? 13.528 6.368 -21.258 1.00 94.69 183 GLU A CA 1
ATOM 1412 C C . GLU A 1 183 ? 12.552 7.376 -20.651 1.00 94.69 183 GLU A C 1
ATOM 1414 O O . GLU A 1 183 ? 11.333 7.203 -20.729 1.00 94.69 183 GLU A O 1
ATOM 1419 N N . LEU A 1 184 ? 13.068 8.469 -20.084 1.00 95.00 184 LEU A N 1
ATOM 1420 C CA . LEU A 1 184 ? 12.249 9.538 -19.526 1.00 95.00 184 LEU A CA 1
ATOM 1421 C C . LEU A 1 184 ? 11.403 10.217 -20.613 1.00 95.00 184 LEU A C 1
ATOM 1423 O O . LEU A 1 184 ? 10.215 10.478 -20.395 1.00 95.00 184 LEU A O 1
ATOM 1427 N N . PHE A 1 185 ? 11.983 10.473 -21.790 1.00 94.31 185 PHE A N 1
ATOM 1428 C CA . PHE A 1 185 ? 11.267 11.052 -22.927 1.00 94.31 185 PHE A CA 1
ATOM 1429 C C . PHE A 1 185 ? 10.168 10.112 -23.445 1.00 94.31 185 PHE A C 1
ATOM 1431 O O . PHE A 1 185 ? 9.012 10.527 -23.581 1.00 94.31 185 PHE A O 1
ATOM 1438 N N . ALA A 1 186 ? 10.483 8.828 -23.641 1.00 93.12 186 ALA A N 1
ATOM 1439 C CA . ALA A 1 186 ? 9.512 7.813 -24.049 1.00 93.12 186 ALA A CA 1
ATOM 1440 C C . ALA A 1 186 ? 8.380 7.652 -23.015 1.00 93.12 186 ALA A C 1
ATOM 1442 O O . ALA A 1 186 ? 7.197 7.589 -23.368 1.00 93.12 186 ALA A O 1
ATOM 1443 N N . ARG A 1 187 ? 8.708 7.667 -21.717 1.00 93.94 187 ARG A N 1
ATOM 1444 C CA . ARG A 1 187 ? 7.719 7.615 -20.632 1.00 93.94 187 ARG A CA 1
ATOM 1445 C C . ARG A 1 187 ? 6.803 8.839 -20.640 1.00 93.94 187 ARG A C 1
ATOM 1447 O O . ARG A 1 187 ? 5.601 8.694 -20.414 1.00 93.94 187 ARG A O 1
ATOM 1454 N N . ALA A 1 188 ? 7.326 10.032 -20.926 1.00 95.00 188 ALA A N 1
ATOM 1455 C CA . ALA A 1 188 ? 6.520 11.250 -21.014 1.00 95.00 188 ALA A CA 1
ATOM 1456 C C . ALA A 1 188 ? 5.489 11.188 -22.155 1.00 95.00 188 ALA A C 1
ATOM 1458 O O . ALA A 1 188 ? 4.351 11.632 -21.978 1.00 95.00 188 ALA A O 1
ATOM 1459 N N . ILE A 1 189 ? 5.858 10.607 -23.302 1.00 93.56 189 ILE A N 1
ATOM 1460 C CA . ILE A 1 189 ? 4.945 10.387 -24.433 1.00 93.56 189 ILE A CA 1
ATOM 1461 C C . ILE A 1 189 ? 3.828 9.422 -24.036 1.00 93.56 189 ILE A C 1
ATOM 1463 O O . ILE A 1 189 ? 2.649 9.766 -24.164 1.00 93.56 189 ILE A O 1
ATOM 1467 N N . GLY A 1 190 ? 4.183 8.253 -23.491 1.00 89.50 190 GLY A N 1
ATOM 1468 C CA . GLY A 1 190 ? 3.210 7.267 -23.017 1.00 89.50 190 GLY A CA 1
ATOM 1469 C C . GLY A 1 190 ? 2.257 7.841 -21.965 1.00 89.50 190 GLY A C 1
ATOM 1470 O O . GLY A 1 190 ? 1.041 7.680 -22.076 1.00 89.50 190 GLY A O 1
ATOM 1471 N N . ALA A 1 191 ? 2.783 8.594 -20.994 1.00 92.12 191 ALA A N 1
ATOM 1472 C CA . ALA A 1 191 ? 1.984 9.240 -19.955 1.00 92.12 191 ALA A CA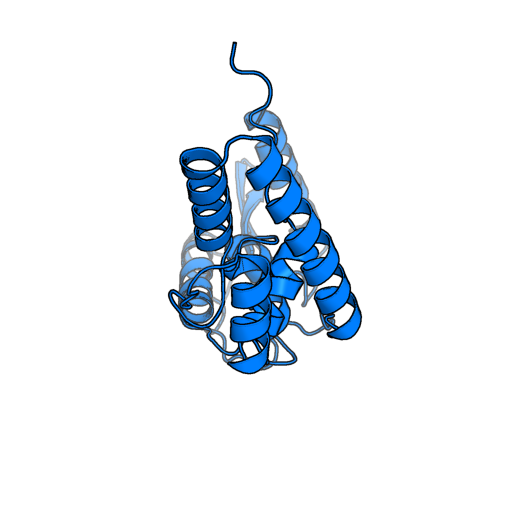 1
ATOM 1473 C C . ALA A 1 191 ? 0.997 10.272 -20.525 1.00 92.12 191 ALA A C 1
ATOM 1475 O O . ALA A 1 191 ? -0.175 10.271 -20.150 1.00 92.12 191 ALA A O 1
ATOM 1476 N N . ARG A 1 192 ? 1.436 11.133 -21.456 1.00 92.75 192 ARG A N 1
ATOM 1477 C CA . ARG A 1 192 ? 0.555 12.111 -22.121 1.00 92.75 192 ARG A CA 1
ATOM 1478 C C . ARG A 1 192 ? -0.520 11.435 -22.960 1.00 92.75 192 ARG A C 1
ATOM 1480 O O . ARG A 1 192 ? -1.657 11.896 -22.957 1.00 92.75 192 ARG A O 1
ATOM 1487 N N . TRP A 1 193 ? -0.178 10.346 -23.646 1.00 89.00 193 TRP A N 1
ATOM 1488 C CA . TRP A 1 193 ? -1.157 9.562 -24.389 1.00 89.00 193 TRP A CA 1
ATOM 1489 C C . TRP A 1 193 ? -2.196 8.941 -23.450 1.00 89.00 193 TRP A C 1
ATOM 1491 O O . TRP A 1 193 ? -3.389 9.067 -23.704 1.00 89.00 193 TRP A O 1
ATOM 1501 N N . GLY A 1 194 ? -1.774 8.344 -22.332 1.00 88.38 194 GLY A N 1
ATOM 1502 C CA . GLY A 1 194 ? -2.694 7.818 -21.320 1.00 88.38 194 GLY A CA 1
ATOM 1503 C C . GLY A 1 194 ? -3.629 8.894 -20.761 1.00 88.38 194 GLY A C 1
ATOM 1504 O O . GLY A 1 194 ? -4.838 8.696 -20.732 1.00 88.38 194 GLY A O 1
ATOM 1505 N N . LEU A 1 195 ? -3.087 10.064 -20.403 1.00 92.69 195 LEU A N 1
ATOM 1506 C CA . LEU A 1 195 ? -3.868 11.219 -19.939 1.00 92.69 195 LEU A CA 1
ATOM 1507 C C . LEU A 1 195 ? -4.904 11.680 -20.972 1.00 92.69 195 LEU A C 1
ATOM 1509 O O . LEU A 1 195 ? -6.039 11.960 -20.606 1.00 92.69 195 LEU A O 1
ATOM 1513 N N . ALA A 1 196 ? -4.530 11.738 -22.251 1.00 91.81 196 ALA A N 1
ATOM 1514 C CA . ALA A 1 196 ? -5.430 12.163 -23.320 1.00 91.81 196 ALA A CA 1
ATOM 1515 C C . ALA A 1 196 ? -6.587 11.181 -23.578 1.00 91.81 196 ALA A C 1
ATOM 1517 O O . ALA A 1 196 ? -7.623 11.615 -24.063 1.00 91.81 196 ALA A O 1
ATOM 1518 N N . ASN A 1 197 ? -6.420 9.889 -23.268 1.00 88.94 197 ASN A N 1
ATOM 1519 C CA . ASN A 1 197 ? -7.463 8.866 -23.446 1.00 88.94 197 ASN A CA 1
ATOM 1520 C C . ASN A 1 197 ? -8.241 8.543 -22.158 1.00 88.94 197 ASN A C 1
ATOM 1522 O O . ASN A 1 197 ? -9.174 7.744 -22.197 1.00 88.94 197 ASN A O 1
ATOM 1526 N N . ALA A 1 198 ? -7.833 9.099 -21.014 1.00 79.50 198 ALA A N 1
ATOM 1527 C CA . ALA A 1 198 ? -8.530 8.944 -19.737 1.00 79.50 198 ALA A CA 1
ATOM 1528 C C . ALA A 1 198 ? -9.587 10.039 -19.490 1.00 79.50 198 ALA A C 1
ATOM 1530 O O . ALA A 1 198 ? -10.406 9.890 -18.581 1.00 79.50 198 ALA A O 1
ATOM 1531 N N . LEU A 1 199 ? -9.532 11.131 -20.264 1.00 52.22 199 LEU A N 1
ATOM 1532 C CA . LEU A 1 199 ? -10.527 12.208 -20.325 1.00 52.22 199 LEU A CA 1
ATOM 1533 C C . LEU A 1 199 ? -11.607 11.883 -21.363 1.00 52.22 199 LEU A C 1
ATOM 1535 O O . LEU A 1 199 ? -12.769 12.271 -21.109 1.00 52.22 199 LEU A O 1
#

Radius of gyration: 20.64 Å; chains: 1; bounding box: 48×26×56 Å

Secondary structure (DSSP, 8-state):
--S-----S--THHHHHHHHHTTSHHHHHHHHHHHTS----SSSS--HHHHHHHHHHHHHHH-HHHHHHHHHHHHHHHHHHHHHS-----TTTTTTS-PPPPPPSS-HHHHTTHHHHHHHHHHH---TT-TTTHHHHHHHHTTSS--HHHHHHHHS--EEEE-TTSSEEEE---TTT---HHHHHHHHHHHHHHHHHH-